Protein AF-A0AAW5TI25-F1 (afdb_monomer)

InterPro domains:
  IPR024516 Mammalian cell entry, C-terminal [PF11887] (1-134)
  IPR052336 MlaD Inter-membrane Phospholipid Transporter [PTHR33371] (3-142)

Secondary structure (DSSP, 8-state):
-HHHHHHHHHHHHHHHHHHHHHHHHHHHHHHHHHHHHHHHHHHHHHHHHHHHHHHHHHHHHHHHHHHHHHHHHHHHHHHHHHHHHHHHHHHHHHHHHHHHSSSS--------PPP-PPP-TTTT--------SGGGS--PPPP--GGGPSPPP---SSSS----TTS----SS-HHHHHH---SS-S----

Mean predicted aligned error: 13.01 Å

Radius of gyration: 41.95 Å; Cα contacts (8 Å, |Δi|>4): 89; chains: 1; bounding box: 70×50×135 Å

Sequence (191 aa):
LADLGEVYANAGPDLFDGLTNAVTTARTLNEQRGNLDQALVAAVGFGNTGGDIFERGGPYLVRGAQDLLPVSEMLDRNSPALACSVRNYAEAAPKFAAQTRNGYSLELHDFLIGVGNPYVYPDNLPRVNAKGGPEGRPGCWQPVTKDLWPAPYLVMDTGASIAPYNHLEPGQPLVSEYVWGRQIGENTINP

Foldseek 3Di:
DVVVVVVCVVCVVVVVVVVVVVVVVVVVCVVCVVVVVVVVVVVVVCCVVVVVCCVVCVVVVVVVVVVCVVVVVLCVLAVQQVVQVVVVCVVVVVVVCCQVVVPDDHDDDDDDQDDAQDDDPPQQPFDDQFFDDPPSGRHHDDPQDPVCPVPDDDAGRTSDGDDDPPDDDDGPDDPVCVVPNDDDDDSDPRD

Nearest PDB structures (foldseek):
  8fee-assembly1_A  TM=5.958E-01  e=2.357E-20  Mycolicibacterium smegmatis MC2 155

Structure (mmCIF, N/CA/C/O backbone):
data_AF-A0AAW5TI25-F1
#
_entry.id   AF-A0AAW5TI25-F1
#
loop_
_atom_site.group_PDB
_atom_site.id
_atom_site.type_symbol
_atom_site.label_atom_id
_atom_site.label_alt_id
_atom_site.label_comp_id
_atom_site.label_asym_id
_atom_site.label_entity_id
_atom_site.label_seq_id
_atom_site.pdbx_PDB_ins_code
_atom_site.Cartn_x
_atom_site.Cartn_y
_atom_site.Cartn_z
_atom_site.occupancy
_atom_site.B_iso_or_equiv
_atom_site.auth_seq_id
_atom_site.auth_comp_id
_atom_site.auth_asym_id
_atom_site.auth_atom_id
_atom_site.pdbx_PDB_model_num
ATOM 1 N N . LEU A 1 1 ? -24.731 -7.735 90.651 1.00 57.28 1 LEU A N 1
ATOM 2 C CA . LEU A 1 1 ? -25.984 -7.248 90.021 1.00 57.28 1 LEU A CA 1
ATOM 3 C C . LEU A 1 1 ? -25.798 -5.873 89.373 1.00 57.28 1 LEU A C 1
ATOM 5 O O . LEU A 1 1 ? -26.289 -5.706 88.267 1.00 57.28 1 LEU A O 1
ATOM 9 N N . ALA A 1 2 ? -25.078 -4.937 90.012 1.00 66.56 2 ALA A N 1
ATOM 10 C CA . ALA A 1 2 ? -24.770 -3.613 89.452 1.00 66.56 2 ALA A CA 1
ATOM 11 C C . ALA A 1 2 ? -24.027 -3.675 88.098 1.00 66.56 2 ALA A C 1
ATOM 13 O O . ALA A 1 2 ? -24.505 -3.083 87.140 1.00 66.56 2 ALA A O 1
ATOM 14 N N . ASP A 1 3 ? -22.982 -4.505 87.979 1.00 69.81 3 ASP A N 1
ATOM 15 C CA . ASP A 1 3 ? -22.194 -4.624 86.734 1.00 69.81 3 ASP A CA 1
ATOM 16 C C . ASP A 1 3 ? -23.008 -5.088 85.512 1.00 69.81 3 ASP A C 1
ATOM 18 O O . ASP A 1 3 ? -22.793 -4.620 84.399 1.00 69.81 3 ASP A O 1
ATOM 22 N N . LEU A 1 4 ? -23.979 -5.993 85.697 1.00 70.06 4 LEU A N 1
ATOM 23 C CA . LEU A 1 4 ? -24.830 -6.463 84.595 1.00 70.06 4 LEU A CA 1
ATOM 24 C C . LEU A 1 4 ? -25.819 -5.369 84.157 1.00 70.06 4 LEU A C 1
ATOM 26 O O . LEU A 1 4 ? -26.068 -5.199 82.967 1.00 70.06 4 LEU A O 1
ATOM 30 N N . GLY A 1 5 ? -26.362 -4.614 85.118 1.00 72.00 5 GLY A N 1
ATOM 31 C CA . GLY A 1 5 ? -27.248 -3.483 84.843 1.00 72.00 5 GLY A CA 1
ATOM 32 C C . GLY A 1 5 ? -26.537 -2.355 84.096 1.00 72.00 5 GLY A C 1
ATOM 33 O O . GLY A 1 5 ? -27.126 -1.765 83.197 1.00 72.00 5 GLY A O 1
ATOM 34 N N . GLU A 1 6 ? -25.266 -2.108 84.407 1.00 77.06 6 GLU A N 1
ATOM 35 C CA . GLU A 1 6 ? -24.444 -1.084 83.755 1.00 77.06 6 GLU A CA 1
ATOM 36 C C . GLU A 1 6 ? -24.045 -1.478 82.325 1.00 77.06 6 GLU A C 1
ATOM 38 O O . GLU A 1 6 ? -24.127 -0.659 81.414 1.00 77.06 6 GLU A O 1
ATOM 43 N N . VAL A 1 7 ? -23.731 -2.755 82.079 1.00 77.81 7 VAL A N 1
ATOM 44 C CA . VAL A 1 7 ? -23.491 -3.269 80.717 1.00 77.81 7 VAL A CA 1
ATOM 45 C C . VAL A 1 7 ? -24.747 -3.166 79.844 1.00 77.81 7 VAL A C 1
ATOM 47 O O . VAL A 1 7 ? -24.659 -2.700 78.710 1.00 77.81 7 VAL A O 1
ATOM 50 N N . TYR A 1 8 ? -25.925 -3.541 80.357 1.00 72.06 8 TYR A N 1
ATOM 51 C CA . TYR A 1 8 ? -27.183 -3.382 79.613 1.00 72.06 8 TYR A CA 1
ATOM 52 C C . TYR A 1 8 ? -27.586 -1.912 79.431 1.00 72.06 8 TYR A C 1
ATOM 54 O O . TYR A 1 8 ? -28.126 -1.563 78.383 1.00 72.06 8 TYR A O 1
ATOM 62 N N . ALA A 1 9 ? -27.312 -1.045 80.410 1.00 79.00 9 ALA A N 1
ATOM 63 C CA . ALA A 1 9 ? -27.565 0.390 80.293 1.00 79.00 9 ALA A CA 1
ATOM 64 C C . ALA A 1 9 ? -26.647 1.054 79.253 1.00 79.00 9 ALA A C 1
ATOM 66 O O . ALA A 1 9 ? -27.109 1.913 78.507 1.00 79.00 9 ALA A O 1
ATOM 67 N N . ASN A 1 10 ? -25.387 0.617 79.157 1.00 81.81 10 ASN A N 1
ATOM 68 C CA . ASN A 1 10 ? -24.422 1.133 78.186 1.00 81.81 10 ASN A CA 1
ATOM 69 C C . ASN A 1 10 ? -24.644 0.580 76.768 1.00 81.81 10 ASN A C 1
ATOM 71 O O . ASN A 1 10 ? -24.467 1.316 75.806 1.00 81.81 10 ASN A O 1
ATOM 75 N N . ALA A 1 11 ? -25.052 -0.687 76.622 1.00 81.44 11 ALA A N 1
ATOM 76 C CA . ALA A 1 11 ? -25.283 -1.325 75.317 1.00 81.44 11 ALA A CA 1
ATOM 77 C C . ALA A 1 11 ? -26.715 -1.148 74.771 1.00 81.44 11 ALA A C 1
ATOM 79 O O . ALA A 1 11 ? -26.973 -1.394 73.593 1.00 81.44 11 ALA A O 1
ATOM 80 N N . GLY A 1 12 ? -27.666 -0.748 75.620 1.00 85.62 12 GLY A N 1
ATOM 81 C CA . GLY A 1 12 ? -29.056 -0.503 75.237 1.00 85.62 12 GLY A CA 1
ATOM 82 C C . GLY A 1 12 ? -29.212 0.512 74.095 1.00 85.62 12 GLY A C 1
ATOM 83 O O . GLY A 1 12 ? -29.901 0.186 73.128 1.00 85.62 12 GLY A O 1
ATOM 84 N N . PRO A 1 13 ? -28.575 1.700 74.158 1.00 89.94 13 PRO A N 1
ATOM 85 C CA . PRO A 1 13 ? -28.641 2.701 73.093 1.00 89.94 13 PRO A CA 1
ATOM 86 C C . PRO A 1 13 ? -28.198 2.153 71.734 1.00 89.94 13 PRO A C 1
ATOM 88 O O . PRO A 1 13 ? -28.976 2.210 70.788 1.00 89.94 13 PRO A O 1
ATOM 91 N N . ASP A 1 14 ? -27.032 1.504 71.662 1.00 88.31 14 ASP A N 1
ATOM 92 C CA . ASP A 1 14 ? -26.503 0.933 70.415 1.00 88.31 14 ASP A CA 1
ATOM 93 C C . ASP A 1 14 ? -27.430 -0.137 69.817 1.00 88.31 14 ASP A C 1
ATOM 95 O O . ASP A 1 14 ? -27.596 -0.224 68.597 1.00 88.31 14 ASP A O 1
ATOM 99 N N . LEU A 1 15 ? -28.071 -0.954 70.661 1.00 87.44 15 LEU A N 1
ATOM 100 C CA . LEU A 1 15 ? -29.046 -1.949 70.212 1.00 87.44 15 LEU A CA 1
ATOM 101 C C . LEU A 1 15 ? -30.290 -1.285 69.605 1.00 87.44 15 LEU A C 1
ATOM 103 O O . LEU A 1 15 ? -30.752 -1.699 68.539 1.00 87.44 15 LEU A O 1
ATOM 107 N N . PHE A 1 16 ? -30.846 -0.271 70.271 1.00 91.25 16 PHE A N 1
ATOM 108 C CA . PHE A 1 16 ? -32.028 0.440 69.777 1.00 91.25 16 PHE A CA 1
ATOM 109 C C . PHE A 1 16 ? -31.715 1.302 68.549 1.00 91.25 16 PHE A C 1
ATOM 111 O O . PHE A 1 16 ? -32.537 1.363 67.630 1.00 91.25 16 PHE A O 1
ATOM 118 N N . ASP A 1 17 ? -30.520 1.878 68.469 1.00 93.75 17 ASP A N 1
ATOM 119 C CA . ASP A 1 17 ? -30.028 2.588 67.290 1.00 93.75 17 ASP A CA 1
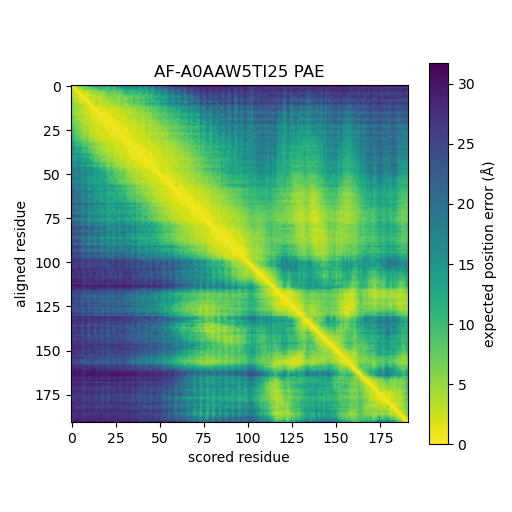ATOM 120 C C . ASP A 1 17 ? -29.823 1.619 66.120 1.00 93.75 17 ASP A C 1
ATOM 122 O O . ASP A 1 17 ? -30.272 1.881 65.002 1.00 93.75 17 ASP A O 1
ATOM 126 N N . GLY A 1 18 ? -29.242 0.443 66.372 1.00 92.31 18 GLY A N 1
ATOM 127 C CA . GLY A 1 18 ? -29.106 -0.629 65.387 1.00 92.31 18 GLY A CA 1
ATOM 128 C C . GLY A 1 18 ? -30.456 -1.108 64.847 1.00 92.31 18 GLY A C 1
ATOM 129 O O . GLY A 1 18 ? -30.631 -1.230 63.632 1.00 92.31 18 GLY A O 1
ATOM 130 N N . LEU A 1 19 ? -31.442 -1.316 65.724 1.00 93.88 19 LEU A N 1
ATOM 131 C CA . LEU A 1 19 ? -32.808 -1.675 65.330 1.00 93.88 19 LEU A CA 1
ATOM 132 C C . LEU A 1 19 ? -33.485 -0.556 64.529 1.00 93.88 19 LEU A C 1
ATOM 134 O O . LEU A 1 19 ? -34.149 -0.832 63.530 1.00 93.88 19 LEU A O 1
ATOM 138 N N . THR A 1 20 ? -33.288 0.702 64.919 1.00 94.69 20 THR A N 1
ATOM 139 C CA . THR A 1 20 ? -33.846 1.864 64.212 1.00 94.69 20 THR A CA 1
ATOM 140 C C . THR A 1 20 ? -33.244 2.004 62.815 1.00 94.69 20 THR A C 1
ATOM 142 O O . THR A 1 20 ? -33.975 2.206 61.841 1.00 94.69 20 THR A O 1
ATOM 145 N N . ASN A 1 21 ? -31.931 1.814 62.686 1.00 94.31 21 ASN A N 1
ATOM 146 C CA . ASN A 1 21 ? -31.237 1.794 61.402 1.00 94.31 21 ASN A CA 1
ATOM 147 C C . ASN A 1 21 ? -31.723 0.634 60.527 1.00 94.31 21 ASN A C 1
ATOM 149 O O . ASN A 1 21 ? -32.057 0.853 59.366 1.00 94.31 21 ASN A O 1
ATOM 153 N N . ALA A 1 22 ? -31.867 -0.570 61.087 1.00 93.38 22 ALA A N 1
ATOM 154 C CA . ALA A 1 22 ? -32.379 -1.731 60.361 1.00 93.38 22 ALA A CA 1
ATOM 155 C C . ALA A 1 22 ? -33.813 -1.512 59.848 1.00 93.38 22 ALA A C 1
ATOM 157 O O . ALA A 1 22 ? -34.106 -1.807 58.689 1.00 93.38 22 ALA A O 1
ATOM 158 N N . VAL A 1 23 ? -34.702 -0.945 60.673 1.00 95.75 23 VAL A N 1
ATOM 159 C CA . VAL A 1 23 ? -36.074 -0.595 60.267 1.00 95.75 23 VAL A CA 1
ATOM 160 C C . VAL A 1 23 ? -36.072 0.490 59.191 1.00 95.75 23 VAL A C 1
ATOM 162 O O . VAL A 1 23 ? -36.841 0.398 58.234 1.00 95.75 23 VAL A O 1
ATOM 165 N N . THR A 1 24 ? -35.199 1.491 59.311 1.00 96.12 24 THR A N 1
ATOM 166 C CA . THR A 1 24 ? -35.046 2.551 58.306 1.00 96.12 24 THR A CA 1
ATOM 167 C C . THR A 1 24 ? -34.580 1.968 56.973 1.00 96.12 24 THR A C 1
ATOM 169 O O . THR A 1 24 ? -35.214 2.211 55.953 1.00 96.12 24 THR A O 1
ATOM 172 N N . THR A 1 25 ? -33.554 1.112 56.966 1.00 93.31 25 THR A N 1
ATOM 173 C CA . THR A 1 25 ? -33.079 0.421 55.759 1.00 93.31 25 THR A CA 1
ATOM 174 C C . THR A 1 25 ? -34.146 -0.489 55.155 1.00 93.31 25 THR A C 1
ATOM 176 O O . THR A 1 25 ? -34.327 -0.482 53.940 1.00 93.31 25 THR A O 1
ATOM 179 N N . ALA A 1 26 ? -34.884 -1.245 55.974 1.00 93.19 26 ALA A N 1
ATOM 180 C CA . ALA A 1 26 ? -35.963 -2.109 55.501 1.00 93.19 26 ALA A CA 1
ATOM 181 C C . ALA A 1 26 ? -37.106 -1.304 54.862 1.00 93.19 26 ALA A C 1
ATOM 183 O O . ALA A 1 26 ? -37.625 -1.700 53.817 1.00 93.19 26 ALA A O 1
ATOM 184 N N . ARG A 1 27 ? -37.469 -0.150 55.446 1.00 95.62 27 ARG A N 1
ATOM 185 C CA . ARG A 1 27 ? -38.431 0.781 54.841 1.00 95.62 27 ARG A CA 1
ATOM 186 C C . ARG A 1 27 ? -37.910 1.336 53.528 1.00 95.62 27 ARG A C 1
ATOM 188 O O . ARG A 1 27 ? -38.623 1.219 52.541 1.00 95.62 27 ARG A O 1
ATOM 195 N N . THR A 1 28 ? -36.667 1.814 53.476 1.00 95.19 28 THR A N 1
ATOM 196 C CA . THR A 1 28 ? -36.055 2.305 52.235 1.00 95.19 28 THR A CA 1
ATOM 197 C C . THR A 1 28 ? -36.031 1.226 51.152 1.00 95.19 28 THR A C 1
ATOM 199 O O . THR A 1 28 ? -36.419 1.495 50.024 1.00 95.19 28 THR A O 1
ATOM 202 N N . LEU A 1 29 ? -35.643 -0.013 51.468 1.00 93.94 29 LEU A N 1
ATOM 203 C CA . LEU A 1 29 ? -35.671 -1.134 50.518 1.00 93.94 29 LEU A CA 1
ATOM 204 C C . LEU A 1 29 ? -37.085 -1.418 50.008 1.00 93.94 29 LEU A C 1
ATOM 206 O O . LEU A 1 29 ? -37.281 -1.618 48.811 1.00 93.94 29 LEU A O 1
ATOM 210 N N . ASN A 1 30 ? -38.077 -1.413 50.897 1.00 95.75 30 ASN A N 1
ATOM 211 C CA . ASN A 1 30 ? -39.467 -1.635 50.518 1.00 95.75 30 ASN A CA 1
ATOM 212 C C . ASN A 1 30 ? -40.046 -0.467 49.699 1.00 95.75 30 ASN A C 1
ATOM 214 O O . ASN A 1 30 ? -40.788 -0.694 48.748 1.00 95.75 30 ASN A O 1
ATOM 218 N N . GLU A 1 31 ? -39.687 0.773 50.026 1.00 97.06 31 GLU A N 1
ATOM 219 C CA . GLU A 1 31 ? -40.053 1.973 49.269 1.00 97.06 31 GLU A CA 1
ATOM 220 C C . GLU A 1 31 ? -39.395 1.977 47.880 1.00 97.06 31 GLU A C 1
ATOM 222 O O . GLU A 1 31 ? -40.044 2.302 46.889 1.00 97.06 31 GLU A O 1
ATOM 227 N N . GLN A 1 32 ? -38.135 1.538 47.784 1.00 97.00 32 GLN A N 1
ATOM 228 C CA . GLN A 1 32 ? -37.362 1.472 46.539 1.00 97.00 32 GLN A CA 1
ATOM 229 C C . GLN A 1 32 ? -37.569 0.176 45.744 1.00 97.00 32 GLN A C 1
ATOM 231 O O . GLN A 1 32 ? -37.005 0.038 44.659 1.00 97.00 32 GLN A O 1
ATOM 236 N N . ARG A 1 33 ? -38.384 -0.770 46.228 1.00 95.81 33 ARG A N 1
ATOM 237 C CA . ARG A 1 33 ? -38.575 -2.089 45.595 1.00 95.81 33 ARG A CA 1
ATOM 238 C C . ARG A 1 33 ? -38.918 -1.996 44.106 1.00 95.81 33 ARG A C 1
ATOM 240 O O . ARG A 1 33 ? -38.402 -2.772 43.313 1.00 95.81 33 ARG A O 1
ATOM 247 N N . GLY A 1 34 ? -39.753 -1.024 43.727 1.00 95.88 34 GLY A N 1
ATOM 248 C CA . GLY A 1 34 ? -40.152 -0.811 42.335 1.00 95.88 34 GLY A CA 1
ATOM 249 C C . GLY A 1 34 ? -39.007 -0.285 41.471 1.00 95.88 34 GLY A C 1
ATOM 250 O O . GLY A 1 34 ? -38.845 -0.729 40.340 1.00 95.88 34 GLY A O 1
ATOM 251 N N . ASN A 1 35 ? -38.173 0.602 42.018 1.00 95.81 35 ASN A N 1
ATOM 252 C CA . ASN A 1 35 ? -37.008 1.137 41.314 1.00 95.81 35 ASN A CA 1
ATOM 253 C C . ASN A 1 35 ? -35.927 0.064 41.127 1.00 95.81 35 ASN A C 1
ATOM 255 O O . ASN A 1 35 ? -35.314 -0.005 40.066 1.00 95.81 35 ASN A O 1
ATOM 259 N N . LEU A 1 36 ? -35.717 -0.799 42.128 1.00 95.12 36 LEU A N 1
ATOM 260 C CA . LEU A 1 36 ? -34.784 -1.926 42.031 1.00 95.12 36 LEU A CA 1
ATOM 261 C C . LEU A 1 36 ? -35.240 -2.962 40.997 1.00 95.12 36 LEU A C 1
ATOM 263 O O . LEU A 1 36 ? -34.423 -3.425 40.205 1.00 95.12 36 LEU A O 1
ATOM 267 N N . ASP A 1 37 ? -36.534 -3.284 40.969 1.00 96.56 37 ASP A N 1
ATOM 268 C CA . ASP A 1 37 ? -37.112 -4.196 39.978 1.00 96.56 37 ASP A CA 1
ATOM 269 C C . ASP A 1 37 ? -36.977 -3.636 38.552 1.00 96.56 37 ASP A C 1
ATOM 271 O O . ASP A 1 37 ? -36.462 -4.304 37.654 1.00 96.56 37 ASP A O 1
ATOM 275 N N . GLN A 1 38 ? -37.319 -2.358 38.358 1.00 96.19 38 GLN A N 1
ATOM 276 C CA . GLN A 1 38 ? -37.138 -1.677 37.074 1.00 96.19 38 GLN A CA 1
ATOM 277 C C . GLN A 1 38 ? -35.674 -1.637 36.635 1.00 96.19 38 GLN A C 1
ATOM 279 O O . GLN A 1 38 ? -35.382 -1.902 35.470 1.0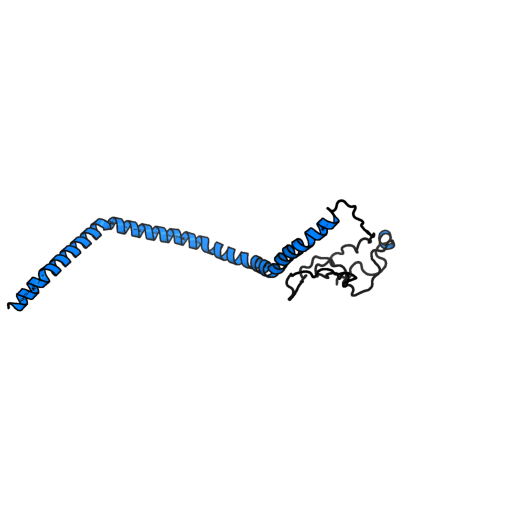0 96.19 38 GLN A O 1
ATOM 284 N N . ALA A 1 39 ? -34.750 -1.335 37.549 1.00 95.94 39 ALA A N 1
ATOM 285 C CA . ALA A 1 39 ? -33.325 -1.311 37.248 1.00 95.94 39 ALA A CA 1
ATOM 286 C C . ALA A 1 39 ? -32.810 -2.697 36.833 1.00 95.94 39 ALA A C 1
ATOM 288 O O . ALA A 1 39 ? -32.043 -2.799 35.876 1.00 95.94 39 ALA A O 1
ATOM 289 N N . LEU A 1 40 ? -33.256 -3.764 37.503 1.00 96.12 40 LEU A N 1
ATOM 290 C CA . LEU A 1 40 ? -32.855 -5.130 37.176 1.00 96.12 40 LEU A CA 1
ATOM 291 C C . LEU A 1 40 ? -33.397 -5.560 35.807 1.00 96.12 40 LEU A C 1
ATOM 293 O O . LEU A 1 40 ? -32.641 -6.069 34.980 1.00 96.12 40 LEU A O 1
ATOM 297 N N . VAL A 1 41 ? -34.677 -5.301 35.528 1.00 96.50 41 VAL A N 1
ATOM 298 C CA . VAL A 1 41 ? -35.291 -5.600 34.224 1.00 96.50 41 VAL A CA 1
ATOM 299 C C . VAL A 1 41 ? -34.632 -4.788 33.109 1.00 96.50 41 VAL A C 1
ATOM 301 O O . VAL A 1 41 ? -34.340 -5.335 32.046 1.00 96.50 41 VAL A O 1
ATOM 304 N N . ALA A 1 42 ? -34.335 -3.509 33.348 1.00 96.12 42 ALA A N 1
ATOM 305 C CA . ALA A 1 42 ? -33.621 -2.667 32.394 1.00 96.12 42 ALA A CA 1
ATOM 306 C C . ALA A 1 42 ? -32.193 -3.171 32.142 1.00 96.12 42 ALA A C 1
ATOM 308 O O . ALA A 1 42 ? -31.766 -3.223 30.991 1.00 96.12 42 ALA A O 1
ATOM 309 N N . ALA A 1 43 ? -31.471 -3.596 33.183 1.00 95.88 43 ALA A N 1
ATOM 310 C CA . ALA A 1 43 ? -30.131 -4.163 33.054 1.00 95.88 43 ALA A CA 1
ATOM 311 C C . ALA A 1 43 ? -30.137 -5.483 32.267 1.00 95.88 43 ALA A C 1
ATOM 313 O O . ALA A 1 43 ? -29.293 -5.676 31.394 1.00 95.88 43 ALA A O 1
ATOM 314 N N . VAL A 1 44 ? -31.111 -6.364 32.514 1.00 95.56 44 VAL A N 1
ATOM 315 C CA . VAL A 1 44 ? -31.296 -7.605 31.742 1.00 95.56 44 VAL A CA 1
ATOM 316 C C . VAL A 1 44 ? -31.671 -7.295 30.292 1.00 95.56 44 VAL A C 1
ATOM 318 O O . VAL A 1 44 ? -31.093 -7.871 29.375 1.00 95.56 44 VAL A O 1
ATOM 321 N N . GLY A 1 45 ? -32.595 -6.359 30.062 1.00 93.75 45 GLY A N 1
ATOM 322 C CA . GLY A 1 45 ? -32.989 -5.925 28.721 1.00 93.75 45 GLY A CA 1
ATOM 323 C C . GLY A 1 45 ? -31.823 -5.322 27.937 1.00 93.75 45 GLY A C 1
ATOM 324 O O . GLY A 1 45 ? -31.612 -5.675 26.776 1.00 93.75 45 GLY A O 1
ATOM 325 N N . PHE A 1 46 ? -31.021 -4.4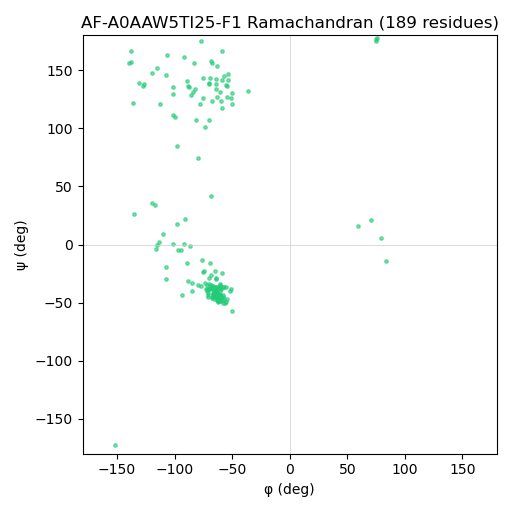74 28.584 1.00 95.00 46 PHE A N 1
ATOM 326 C CA . PHE A 1 46 ? -29.789 -3.928 28.022 1.00 95.00 46 PHE A CA 1
ATOM 327 C C . PHE A 1 46 ? -28.764 -5.027 27.733 1.00 95.00 46 PHE A C 1
ATOM 329 O O . PHE A 1 46 ? -28.203 -5.045 26.644 1.00 95.00 46 PHE A O 1
ATOM 336 N N . GLY A 1 47 ? -28.551 -5.964 28.661 1.00 93.81 47 GLY A N 1
ATOM 337 C CA . GLY A 1 47 ? -27.628 -7.086 28.487 1.00 93.81 47 GLY A CA 1
ATOM 338 C C . GLY A 1 47 ? -28.021 -8.000 27.327 1.00 93.81 47 GLY A C 1
ATOM 339 O O . GLY A 1 47 ? -27.185 -8.302 26.484 1.00 93.81 47 GLY A O 1
ATOM 340 N N . ASN A 1 48 ? -29.300 -8.366 27.227 1.00 93.94 48 ASN A N 1
ATOM 341 C CA . ASN A 1 48 ? -29.818 -9.184 26.130 1.00 93.94 48 ASN A CA 1
ATOM 342 C C . ASN A 1 48 ? -29.727 -8.452 24.785 1.00 93.94 48 ASN A C 1
ATOM 344 O O . ASN A 1 48 ? -29.300 -9.036 23.796 1.00 93.94 48 ASN A O 1
ATOM 348 N N . THR A 1 49 ? -30.086 -7.165 24.745 1.00 91.88 49 THR A N 1
ATOM 349 C CA . THR A 1 49 ? -30.050 -6.372 23.503 1.00 91.88 49 THR A CA 1
ATOM 350 C C . THR A 1 49 ? -28.614 -6.081 23.064 1.00 91.88 49 THR A C 1
ATOM 352 O O . THR A 1 49 ? -28.272 -6.239 21.897 1.00 91.88 49 THR A O 1
ATOM 355 N N . GLY A 1 50 ? -27.755 -5.669 23.997 1.00 90.31 50 GLY A N 1
ATOM 356 C CA . GLY A 1 50 ? -26.340 -5.420 23.741 1.00 90.31 50 GLY A CA 1
ATOM 357 C C . GLY A 1 50 ? -25.610 -6.699 23.340 1.00 90.31 50 GLY A C 1
ATOM 358 O O . GLY A 1 50 ? -24.867 -6.692 22.363 1.00 90.31 50 GLY A O 1
ATOM 359 N N . GLY A 1 51 ? -25.873 -7.804 24.043 1.00 93.44 51 GLY A N 1
ATOM 360 C CA . GLY A 1 51 ? -25.344 -9.128 23.726 1.00 93.44 51 GLY A CA 1
ATOM 361 C C . GLY A 1 51 ? -25.726 -9.581 22.320 1.00 93.44 51 GLY A C 1
ATOM 362 O O . GLY A 1 51 ? -24.839 -9.897 21.536 1.00 93.44 51 GLY A O 1
ATOM 363 N N . ASP A 1 52 ? -27.008 -9.502 21.957 1.00 93.31 52 ASP A N 1
ATOM 364 C CA . ASP A 1 52 ? -27.501 -9.866 20.622 1.00 93.31 52 ASP A CA 1
ATOM 365 C C . ASP A 1 52 ? -26.850 -9.029 19.503 1.00 93.31 52 ASP A C 1
ATOM 367 O O . ASP A 1 52 ? -26.477 -9.564 18.457 1.00 93.31 52 ASP A O 1
ATOM 371 N N . ILE A 1 53 ? -26.619 -7.728 19.727 1.00 92.94 53 ILE A N 1
ATOM 372 C CA . ILE A 1 53 ? -25.882 -6.878 18.777 1.00 92.94 53 ILE A CA 1
ATOM 373 C C . ILE A 1 53 ? -24.446 -7.382 18.587 1.00 92.94 53 ILE A C 1
ATOM 375 O O . ILE A 1 53 ? -23.980 -7.469 17.449 1.00 92.94 53 ILE A O 1
ATOM 379 N N . PHE A 1 54 ? -23.735 -7.718 19.665 1.00 92.19 54 PHE A N 1
ATOM 380 C CA . PHE A 1 54 ? -22.360 -8.216 19.572 1.00 92.19 54 PHE A CA 1
ATOM 381 C C . PHE A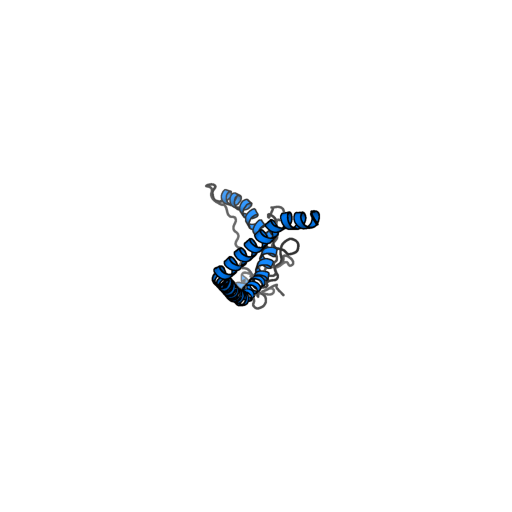 1 54 ? -22.274 -9.648 19.043 1.00 92.19 54 PHE A C 1
ATOM 383 O O . PHE A 1 54 ? -21.330 -9.956 18.323 1.00 92.19 54 PHE A O 1
ATOM 390 N N . GLU A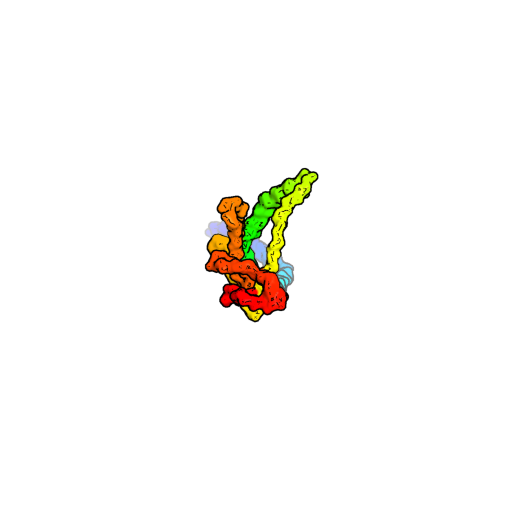 1 55 ? -23.244 -10.512 19.325 1.00 93.69 55 GLU A N 1
ATOM 391 C CA . GLU A 1 55 ? -23.308 -11.860 18.753 1.00 93.69 55 GLU A CA 1
ATOM 392 C C . GLU A 1 55 ? -23.548 -11.808 17.244 1.00 93.69 55 GLU A C 1
ATOM 394 O O . GLU A 1 55 ? -22.880 -12.510 16.483 1.00 93.69 55 GLU A O 1
ATOM 399 N N . ARG A 1 56 ? -24.440 -10.921 16.787 1.00 93.62 56 ARG A N 1
ATOM 400 C CA . ARG A 1 56 ? -24.683 -10.706 15.354 1.00 93.62 56 ARG A CA 1
ATOM 401 C C . ARG A 1 56 ? -23.530 -9.969 14.673 1.00 93.62 56 ARG A C 1
ATOM 403 O O . ARG A 1 56 ? -23.197 -10.290 13.538 1.00 93.62 56 ARG A O 1
ATOM 410 N N . GLY A 1 57 ? -22.940 -8.972 15.333 1.00 93.56 57 GLY A N 1
ATOM 411 C CA . GLY A 1 57 ? -21.908 -8.090 14.773 1.00 93.56 57 GLY A CA 1
ATOM 412 C C . GLY A 1 57 ? -20.482 -8.642 14.858 1.00 93.56 57 GLY A C 1
ATOM 413 O O . GLY A 1 57 ? -19.667 -8.412 13.963 1.00 93.56 57 GLY A O 1
ATOM 414 N N . GLY A 1 58 ? -20.176 -9.394 15.912 1.00 95.12 58 GLY A N 1
ATOM 415 C CA . GLY A 1 58 ? -18.852 -9.930 16.227 1.00 95.12 58 GLY A CA 1
ATOM 416 C C . GLY A 1 58 ? -18.222 -10.736 15.090 1.00 95.12 58 GLY A C 1
ATOM 417 O O . GLY A 1 58 ? -17.075 -10.452 14.736 1.00 95.12 58 GLY A O 1
ATOM 418 N N . PRO A 1 59 ? -18.947 -11.669 14.443 1.00 96.19 59 PRO A N 1
ATOM 419 C CA . PRO A 1 59 ? -18.424 -12.412 13.301 1.00 96.19 59 PRO A CA 1
ATOM 420 C C . PRO A 1 59 ? -17.950 -11.516 12.149 1.00 96.19 59 PRO A C 1
ATOM 422 O O . PRO A 1 59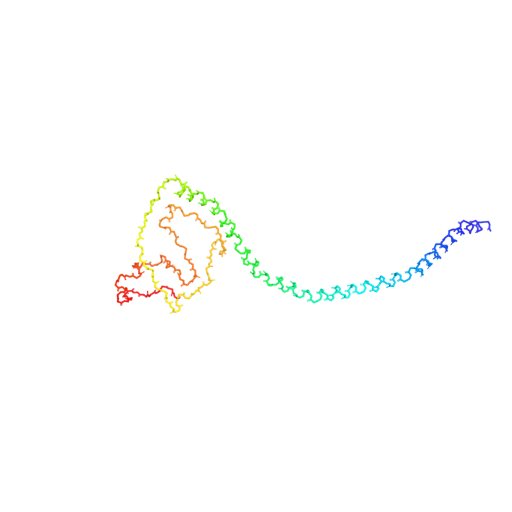 ? -16.929 -11.814 11.534 1.00 96.19 59 PRO A O 1
ATOM 425 N N . TYR A 1 60 ? -18.627 -10.392 11.884 1.00 95.44 60 TYR A N 1
ATOM 426 C CA . TYR A 1 60 ? -18.223 -9.453 10.832 1.00 95.44 60 TYR A CA 1
ATOM 427 C C . TYR A 1 60 ? -16.966 -8.664 11.200 1.00 95.44 60 TYR A C 1
ATOM 429 O O . TYR A 1 60 ? -16.141 -8.403 10.330 1.00 95.44 60 TYR A O 1
ATOM 437 N N . LEU A 1 61 ? -16.784 -8.318 12.477 1.00 94.31 61 LEU A N 1
ATOM 438 C CA . LEU A 1 61 ? -15.557 -7.671 12.953 1.00 94.31 61 LEU A CA 1
ATOM 439 C C . LEU A 1 61 ? -14.360 -8.619 12.863 1.00 94.31 61 LEU A C 1
ATOM 441 O O . LEU A 1 61 ? -13.303 -8.234 12.366 1.00 94.31 61 LEU A O 1
ATOM 445 N N . VAL A 1 62 ? -14.540 -9.873 13.289 1.00 96.12 62 VAL A N 1
ATOM 446 C CA . VAL A 1 62 ? -13.511 -10.915 13.165 1.00 96.12 62 VAL A CA 1
ATOM 447 C C . VAL A 1 62 ? -13.179 -11.154 11.697 1.00 96.12 62 VAL A C 1
ATOM 449 O O . VAL A 1 62 ? -12.004 -11.195 11.333 1.00 96.12 62 VAL A O 1
ATOM 452 N N . ARG A 1 63 ? -14.199 -11.256 10.839 1.00 96.56 63 ARG A N 1
ATOM 453 C CA . ARG A 1 63 ? -13.998 -11.435 9.404 1.00 96.56 63 ARG A CA 1
ATOM 454 C C . ARG A 1 63 ? -13.281 -10.244 8.776 1.00 96.56 63 ARG A C 1
ATOM 456 O O . ARG A 1 63 ? -12.327 -10.453 8.043 1.00 96.56 63 ARG A O 1
ATOM 463 N N . GLY A 1 64 ? -13.674 -9.017 9.108 1.00 95.81 64 GLY A N 1
ATOM 464 C CA . GLY A 1 64 ? -13.010 -7.806 8.627 1.00 95.81 64 GLY A CA 1
ATOM 465 C C . GLY A 1 64 ? -11.543 -7.736 9.053 1.00 95.81 64 GLY A C 1
ATOM 466 O O . GLY A 1 64 ? -10.686 -7.389 8.245 1.00 95.81 64 GLY A O 1
ATOM 467 N N . ALA A 1 65 ? -11.229 -8.138 10.288 1.00 95.88 65 ALA A N 1
ATOM 468 C CA . ALA A 1 65 ? -9.847 -8.245 10.746 1.00 95.88 65 ALA A CA 1
ATOM 469 C C . ALA A 1 65 ? -9.060 -9.308 9.958 1.00 95.88 65 ALA A C 1
ATOM 471 O O . ALA A 1 65 ? -7.919 -9.058 9.581 1.00 95.88 65 ALA A O 1
ATOM 472 N N . GLN A 1 66 ? -9.669 -10.462 9.663 1.00 97.12 66 GLN A N 1
ATOM 473 C CA . GLN A 1 66 ? -9.065 -11.510 8.829 1.00 97.12 66 GLN A CA 1
ATOM 474 C C . GLN A 1 66 ? -8.861 -11.060 7.376 1.00 97.12 66 GLN A C 1
ATOM 476 O O . GLN A 1 66 ? -7.811 -11.329 6.799 1.00 97.12 66 GLN A O 1
ATOM 481 N N . ASP A 1 67 ? -9.827 -10.347 6.797 1.00 97.06 67 ASP A N 1
ATOM 482 C CA . ASP A 1 67 ? -9.751 -9.815 5.432 1.00 97.06 67 ASP A CA 1
ATOM 483 C C . ASP A 1 67 ? -8.696 -8.704 5.303 1.00 97.06 67 ASP A C 1
ATOM 485 O O . ASP A 1 67 ? -8.118 -8.515 4.232 1.00 97.06 67 ASP A O 1
ATOM 489 N N . LEU A 1 68 ? -8.389 -7.998 6.397 1.00 97.50 68 LEU A N 1
ATOM 490 C CA . LEU A 1 68 ? -7.342 -6.978 6.430 1.00 97.50 68 LEU A CA 1
ATOM 491 C C . LEU A 1 68 ? -5.924 -7.571 6.460 1.00 97.50 68 LEU A C 1
ATOM 493 O O . LEU A 1 68 ? -4.988 -6.903 6.018 1.00 97.50 68 LEU A O 1
ATOM 497 N N . LEU A 1 69 ? -5.753 -8.815 6.928 1.00 96.94 69 LEU A N 1
ATOM 498 C CA . LEU A 1 69 ? -4.445 -9.474 7.029 1.00 96.94 69 LEU A CA 1
ATOM 499 C C . LEU A 1 69 ? -3.627 -9.405 5.725 1.00 96.94 69 LEU A C 1
ATOM 501 O O . LEU A 1 69 ? -2.545 -8.818 5.772 1.00 96.94 69 LEU A O 1
ATOM 505 N N . PRO A 1 70 ? -4.107 -9.885 4.558 1.00 96.25 70 PRO A N 1
ATOM 506 C CA . PRO A 1 70 ? -3.304 -9.882 3.332 1.00 96.25 70 PRO A CA 1
ATOM 507 C C . PRO A 1 70 ? -2.912 -8.473 2.869 1.00 96.25 70 PRO A C 1
ATOM 509 O O . PRO A 1 70 ? -1.802 -8.265 2.379 1.00 96.25 70 PRO A O 1
ATOM 512 N N . VAL A 1 71 ? -3.797 -7.485 3.041 1.00 95.12 71 VAL A N 1
ATOM 513 C CA . VAL A 1 71 ? -3.512 -6.093 2.660 1.00 95.12 71 VAL A CA 1
ATOM 514 C C . VAL A 1 71 ? -2.482 -5.479 3.605 1.00 95.12 71 VAL A C 1
ATOM 516 O O . VAL A 1 71 ? -1.560 -4.807 3.149 1.00 95.12 71 VAL A O 1
ATOM 519 N N . SER A 1 72 ? -2.604 -5.732 4.909 1.00 95.69 72 SER A N 1
ATOM 520 C CA . SER A 1 72 ? -1.649 -5.244 5.907 1.00 95.69 72 SER A CA 1
ATOM 521 C C . SER A 1 72 ? -0.268 -5.887 5.764 1.00 95.69 72 SER A C 1
ATOM 523 O O . SER A 1 72 ? 0.732 -5.185 5.858 1.00 95.69 72 SER A O 1
ATOM 525 N N . GLU A 1 73 ? -0.200 -7.179 5.441 1.00 93.44 73 GLU A N 1
ATOM 526 C CA . GLU A 1 73 ? 1.054 -7.887 5.171 1.00 93.44 73 GLU A CA 1
ATOM 527 C C . GLU A 1 73 ? 1.724 -7.364 3.894 1.00 93.44 73 GLU A C 1
ATOM 529 O O . GLU A 1 73 ? 2.933 -7.122 3.866 1.00 93.44 73 GLU A O 1
ATOM 534 N N . MET A 1 74 ? 0.941 -7.120 2.837 1.00 89.19 74 MET A N 1
ATOM 535 C CA . MET A 1 74 ? 1.451 -6.498 1.617 1.00 89.19 74 MET A CA 1
ATOM 536 C C . MET A 1 74 ? 1.975 -5.087 1.905 1.00 89.19 74 MET A C 1
ATOM 538 O O . MET A 1 74 ? 3.081 -4.751 1.475 1.00 89.19 74 MET A O 1
ATOM 542 N N . LEU A 1 75 ? 1.227 -4.279 2.659 1.00 90.94 75 LEU A N 1
ATOM 543 C CA . LEU A 1 75 ? 1.639 -2.931 3.036 1.00 90.94 75 LEU A CA 1
ATOM 544 C C . LEU A 1 75 ? 2.918 -2.946 3.878 1.00 90.94 75 LEU A C 1
ATOM 546 O O . LEU A 1 75 ? 3.823 -2.171 3.587 1.00 90.94 75 LEU A O 1
ATOM 550 N N . ASP A 1 76 ? 3.030 -3.839 4.861 1.00 90.56 76 ASP A N 1
ATOM 551 C CA . ASP A 1 76 ? 4.235 -3.999 5.682 1.00 90.56 76 ASP A CA 1
ATOM 552 C C . ASP A 1 76 ? 5.447 -4.368 4.816 1.00 90.56 76 ASP A C 1
ATOM 554 O O . ASP A 1 76 ? 6.477 -3.685 4.847 1.00 90.56 76 ASP A O 1
ATOM 558 N N . ARG A 1 77 ? 5.283 -5.359 3.927 1.00 87.06 77 ARG A N 1
ATOM 559 C CA . ARG A 1 77 ? 6.314 -5.788 2.970 1.00 87.06 77 ARG A CA 1
ATOM 560 C C . ARG A 1 77 ? 6.783 -4.657 2.050 1.00 87.06 77 ARG A C 1
ATOM 562 O O . ARG A 1 77 ? 7.961 -4.619 1.697 1.00 87.06 77 ARG A O 1
ATOM 569 N N . ASN A 1 78 ? 5.876 -3.773 1.633 1.00 85.62 78 ASN A N 1
ATOM 570 C CA . ASN A 1 78 ? 6.145 -2.679 0.693 1.00 85.62 78 ASN A CA 1
ATOM 571 C C . ASN A 1 78 ? 6.419 -1.329 1.381 1.00 85.62 78 ASN A C 1
ATOM 573 O O . ASN A 1 78 ? 6.766 -0.360 0.703 1.00 85.62 78 ASN A O 1
ATOM 577 N N . SER A 1 79 ? 6.298 -1.248 2.708 1.00 88.38 79 SER A N 1
ATOM 578 C CA . SER A 1 79 ? 6.458 -0.007 3.473 1.00 88.38 79 SER A CA 1
ATOM 579 C C . SER A 1 79 ? 7.797 0.709 3.236 1.00 88.38 79 SER A C 1
ATOM 581 O O . SER A 1 79 ? 7.777 1.941 3.112 1.00 88.38 79 SER A O 1
ATOM 583 N N . PRO A 1 80 ? 8.948 0.016 3.050 1.00 87.06 80 PRO A N 1
ATOM 584 C CA . PRO A 1 80 ? 10.202 0.706 2.770 1.00 87.06 80 PRO A CA 1
ATOM 585 C C . PRO A 1 80 ? 10.182 1.394 1.402 1.00 87.06 80 PRO A C 1
ATOM 587 O O . PRO A 1 80 ? 10.716 2.494 1.266 1.00 87.06 80 PRO A O 1
ATOM 590 N N . ALA A 1 81 ? 9.529 0.802 0.396 1.00 85.06 81 ALA A N 1
ATOM 591 C CA . ALA A 1 81 ? 9.419 1.410 -0.926 1.00 85.06 81 ALA A CA 1
ATOM 592 C C . ALA A 1 81 ? 8.629 2.721 -0.894 1.00 85.06 81 ALA A C 1
ATOM 594 O O . ALA A 1 81 ? 9.051 3.674 -1.539 1.00 85.06 81 ALA A O 1
ATOM 595 N N . LEU A 1 82 ? 7.554 2.815 -0.102 1.00 86.12 82 LEU A N 1
ATOM 596 C CA . LEU A 1 82 ? 6.784 4.058 0.042 1.00 86.12 82 LEU A CA 1
ATOM 597 C C . LEU A 1 82 ? 7.643 5.193 0.612 1.00 86.12 82 LEU A C 1
ATOM 599 O O . LEU A 1 82 ? 7.687 6.289 0.049 1.00 86.12 82 LEU A O 1
ATOM 603 N N . ALA A 1 83 ? 8.373 4.918 1.696 1.00 87.31 83 ALA A N 1
ATOM 604 C CA . ALA A 1 83 ? 9.285 5.890 2.294 1.00 87.31 83 ALA A CA 1
ATOM 605 C C . ALA A 1 83 ? 10.391 6.311 1.307 1.00 87.31 83 ALA A C 1
ATOM 607 O O . ALA A 1 83 ? 10.684 7.500 1.158 1.00 87.31 83 ALA A O 1
ATOM 608 N N . CYS A 1 84 ? 10.962 5.347 0.582 1.00 87.50 84 CYS A N 1
ATOM 609 C CA . CYS A 1 84 ? 11.965 5.594 -0.449 1.00 87.50 84 CYS A CA 1
ATOM 610 C C . CYS A 1 84 ? 11.423 6.432 -1.613 1.00 87.50 84 CYS A C 1
ATOM 612 O O . CYS A 1 84 ? 12.105 7.351 -2.057 1.00 87.50 84 CYS A O 1
ATOM 614 N N . SER A 1 85 ? 10.204 6.167 -2.090 1.00 87.12 85 SER A N 1
ATOM 615 C CA . SER A 1 85 ? 9.562 6.943 -3.156 1.00 87.12 85 SER A CA 1
ATOM 616 C C . SER A 1 85 ? 9.423 8.410 -2.767 1.00 87.12 85 SER A C 1
ATOM 618 O O . SER A 1 85 ? 9.811 9.284 -3.541 1.00 87.12 85 SER A O 1
ATOM 620 N N . VAL A 1 86 ? 8.935 8.688 -1.554 1.00 90.88 86 VAL A N 1
ATOM 621 C CA . VAL A 1 86 ? 8.789 10.062 -1.051 1.00 90.88 86 VAL A CA 1
ATOM 622 C C . VAL A 1 86 ? 10.150 10.749 -0.945 1.00 90.88 86 VAL A C 1
ATOM 624 O O . VAL A 1 86 ? 10.322 11.860 -1.449 1.00 90.88 86 VAL A O 1
ATOM 627 N N . ARG A 1 87 ? 11.140 10.083 -0.338 1.00 89.19 87 ARG A N 1
ATOM 628 C CA . ARG A 1 87 ? 12.487 10.641 -0.167 1.00 89.19 87 ARG A CA 1
ATOM 629 C C . ARG A 1 87 ? 13.168 10.923 -1.508 1.00 89.19 87 ARG A C 1
ATOM 631 O O . ARG A 1 87 ? 13.659 12.028 -1.725 1.00 89.19 87 ARG A O 1
ATOM 638 N N . ASN A 1 88 ? 13.169 9.952 -2.416 1.00 87.31 88 ASN A N 1
ATOM 639 C CA . ASN A 1 88 ? 13.808 10.093 -3.722 1.00 87.31 88 ASN A CA 1
ATOM 640 C C . ASN A 1 88 ? 13.133 11.187 -4.554 1.00 87.31 88 ASN A C 1
ATOM 642 O O . ASN A 1 88 ? 13.820 11.940 -5.241 1.00 87.31 88 ASN A O 1
ATOM 646 N N . TYR A 1 89 ? 11.806 11.327 -4.462 1.00 88.50 89 TYR A N 1
ATOM 647 C CA . TYR A 1 89 ? 11.094 12.409 -5.136 1.00 88.50 89 TYR A CA 1
ATOM 648 C C . TYR A 1 89 ? 11.482 13.783 -4.580 1.00 88.50 89 TYR A C 1
ATOM 650 O O . TYR A 1 89 ? 11.742 14.704 -5.354 1.00 88.50 89 TYR A O 1
ATOM 658 N N . ALA A 1 90 ? 11.593 13.915 -3.255 1.00 91.31 90 ALA A N 1
ATOM 659 C CA . ALA A 1 90 ? 12.042 15.151 -2.617 1.00 91.31 90 ALA A CA 1
ATOM 660 C C . ALA A 1 90 ? 13.468 15.554 -3.047 1.00 91.31 90 ALA A C 1
ATOM 662 O O . ALA A 1 90 ? 13.753 16.740 -3.195 1.00 91.31 90 ALA A O 1
ATOM 663 N N . GLU A 1 91 ? 14.349 14.582 -3.301 1.00 88.06 91 GLU A N 1
ATOM 664 C CA . GLU A 1 91 ? 15.711 14.828 -3.792 1.00 88.06 91 GLU A CA 1
ATOM 665 C C . GLU A 1 91 ? 15.772 15.098 -5.314 1.00 88.06 91 GLU A C 1
ATOM 667 O O . GLU A 1 91 ? 16.607 15.885 -5.774 1.00 88.06 91 GLU A O 1
ATOM 672 N N . ALA A 1 92 ? 14.916 14.452 -6.112 1.00 86.69 92 ALA A N 1
ATOM 673 C CA . ALA A 1 92 ? 14.933 14.534 -7.575 1.00 86.69 92 ALA A CA 1
ATOM 674 C C . ALA A 1 92 ? 14.162 15.742 -8.132 1.00 86.69 92 ALA A C 1
ATOM 676 O O . ALA A 1 92 ? 14.630 16.387 -9.074 1.00 86.69 92 ALA A O 1
ATOM 677 N N . ALA A 1 93 ? 13.008 16.081 -7.550 1.00 89.19 93 ALA A N 1
ATOM 678 C CA . ALA A 1 93 ? 12.127 17.126 -8.070 1.00 89.19 93 ALA A CA 1
ATOM 679 C C . ALA A 1 93 ? 12.810 18.507 -8.193 1.00 89.19 93 ALA A C 1
ATOM 681 O O . ALA A 1 93 ? 12.672 19.133 -9.248 1.00 89.19 93 ALA A O 1
ATOM 682 N N . PRO A 1 94 ? 13.614 18.985 -7.216 1.00 89.75 94 PRO A N 1
ATOM 683 C CA . PRO A 1 94 ? 14.325 20.257 -7.355 1.00 89.75 94 PRO A CA 1
ATOM 684 C C . PRO A 1 94 ? 15.377 20.237 -8.473 1.00 89.75 94 PRO A C 1
ATOM 686 O O . PRO A 1 94 ? 15.512 21.212 -9.209 1.00 89.75 94 PRO A O 1
ATOM 689 N N . LYS A 1 95 ? 16.095 19.116 -8.643 1.00 85.69 95 LYS A N 1
ATOM 690 C CA . LYS A 1 95 ? 17.115 18.949 -9.696 1.00 85.69 95 LYS A CA 1
ATOM 691 C C . LYS A 1 95 ? 16.496 18.973 -11.090 1.00 85.69 95 LYS A C 1
ATOM 693 O O . LYS A 1 95 ? 17.089 19.517 -12.017 1.00 85.69 95 LYS A O 1
ATOM 698 N N . PHE A 1 96 ? 15.307 18.394 -11.237 1.00 83.94 96 PHE A N 1
ATOM 699 C CA . PHE A 1 96 ? 14.550 18.448 -12.483 1.00 83.94 96 PHE A CA 1
ATOM 700 C C . PHE A 1 96 ? 13.994 19.854 -12.749 1.00 83.94 96 PHE A C 1
ATOM 702 O O . PHE A 1 96 ? 14.109 20.374 -13.859 1.00 83.94 96 PHE A O 1
ATOM 709 N N . ALA A 1 97 ? 13.452 20.517 -11.723 1.00 85.44 97 ALA A N 1
ATOM 710 C CA . ALA A 1 97 ? 12.963 21.890 -11.838 1.00 85.44 97 ALA A CA 1
ATOM 711 C C . ALA A 1 97 ? 14.079 22.875 -12.233 1.00 85.44 97 ALA A C 1
ATOM 713 O O . ALA A 1 97 ? 13.832 23.787 -13.016 1.00 85.44 97 ALA A O 1
ATOM 714 N N . ALA A 1 98 ? 15.312 22.667 -11.762 1.00 84.06 98 ALA A N 1
ATOM 715 C CA . ALA A 1 98 ? 16.469 23.475 -12.150 1.00 84.06 98 ALA A CA 1
ATOM 716 C C . ALA A 1 98 ? 16.850 23.341 -13.638 1.00 84.06 98 ALA A C 1
ATOM 718 O O . ALA A 1 98 ? 17.485 24.239 -14.185 1.00 84.06 98 ALA A O 1
ATOM 719 N N . GLN A 1 99 ? 16.464 22.248 -14.302 1.00 81.31 99 GLN A N 1
ATOM 720 C CA . GLN A 1 99 ? 16.709 22.038 -15.734 1.00 81.31 99 GLN A CA 1
ATOM 721 C C . GLN A 1 99 ? 15.594 22.617 -16.607 1.00 81.31 99 GLN A C 1
ATOM 723 O O . GLN A 1 99 ? 15.856 23.045 -17.723 1.00 81.31 99 GLN A O 1
ATOM 728 N N . THR A 1 100 ? 14.355 22.634 -16.107 1.00 79.31 100 THR A N 1
ATOM 729 C CA . THR A 1 100 ? 13.164 22.985 -16.901 1.00 79.31 100 THR A CA 1
ATOM 730 C C . THR A 1 100 ? 12.570 24.358 -16.575 1.00 79.31 100 THR A C 1
ATOM 732 O O . THR A 1 100 ? 11.835 24.916 -17.384 1.00 79.31 100 THR A O 1
ATOM 735 N N . ARG A 1 101 ? 12.873 24.935 -15.404 1.00 75.44 101 ARG A N 1
ATOM 736 C CA . ARG A 1 101 ? 12.355 26.238 -14.937 1.00 75.44 101 ARG A CA 1
ATOM 737 C C . ARG A 1 101 ? 13.476 27.249 -14.680 1.00 75.44 101 ARG A C 1
ATOM 739 O O . ARG A 1 101 ? 13.394 28.044 -13.750 1.00 75.44 101 ARG A O 1
ATOM 746 N N . ASN A 1 102 ? 14.526 27.211 -15.495 1.00 79.69 102 ASN A N 1
ATOM 747 C CA . ASN A 1 102 ? 15.676 28.121 -15.420 1.00 79.69 102 ASN A CA 1
ATOM 748 C C . ASN A 1 102 ? 15.649 29.247 -16.473 1.00 79.69 102 ASN A C 1
ATOM 750 O O . ASN A 1 102 ? 16.559 30.068 -16.496 1.00 79.69 102 ASN A O 1
ATOM 754 N N . GLY A 1 103 ? 14.621 29.300 -17.330 1.00 82.56 103 GLY A N 1
ATOM 755 C CA . GLY A 1 103 ? 14.496 30.306 -18.392 1.00 82.56 103 GLY A CA 1
ATOM 756 C C . GLY A 1 103 ? 15.338 30.026 -19.645 1.00 82.56 103 GLY A C 1
ATOM 757 O O . GLY A 1 103 ? 15.350 30.860 -20.546 1.00 82.56 103 GLY A O 1
ATOM 758 N N . TYR A 1 104 ? 16.006 28.870 -19.720 1.00 82.19 104 TYR A N 1
ATOM 759 C CA . TYR A 1 104 ? 16.800 28.429 -20.869 1.00 82.19 104 TYR A CA 1
ATOM 760 C C . TYR A 1 104 ? 16.102 27.301 -21.647 1.00 82.19 104 TYR A C 1
ATOM 762 O O . TYR A 1 104 ? 15.180 26.655 -21.148 1.00 82.19 104 TYR A O 1
ATOM 770 N N . SER A 1 105 ? 16.544 27.065 -22.887 1.00 79.44 105 SER A N 1
ATOM 771 C CA . SER A 1 105 ? 16.104 25.937 -23.717 1.00 79.44 105 SER A CA 1
ATOM 772 C C . SER A 1 105 ? 16.746 24.624 -23.264 1.00 79.44 105 SER A C 1
ATOM 774 O O . SER A 1 105 ? 17.923 24.597 -22.908 1.00 79.44 105 SER A O 1
ATOM 776 N N . LEU A 1 106 ? 15.987 23.529 -23.332 1.00 80.38 106 LEU A N 1
ATOM 777 C CA . LEU A 1 106 ? 16.480 22.177 -23.073 1.00 80.38 106 LEU A CA 1
ATOM 778 C C . LEU A 1 106 ? 17.091 21.582 -24.351 1.00 80.38 106 LEU A C 1
ATOM 780 O O . LEU A 1 106 ? 16.437 21.573 -25.391 1.00 80.38 106 LEU A O 1
ATOM 784 N N . GLU A 1 107 ? 18.317 21.068 -24.263 1.00 78.94 107 GLU A N 1
ATOM 785 C CA . GLU A 1 107 ? 18.964 20.320 -25.345 1.00 78.94 107 GLU A CA 1
ATOM 786 C C . GLU A 1 107 ? 18.836 18.817 -25.070 1.00 78.94 107 GLU A C 1
ATOM 788 O O . GLU A 1 107 ? 19.437 18.288 -24.133 1.00 78.94 107 GLU A O 1
ATOM 793 N N . LEU A 1 108 ? 18.011 18.138 -25.868 1.00 80.81 108 LEU A N 1
ATOM 794 C CA . LEU A 1 108 ? 17.799 16.695 -25.797 1.00 80.81 108 LEU A CA 1
ATOM 795 C C . LEU 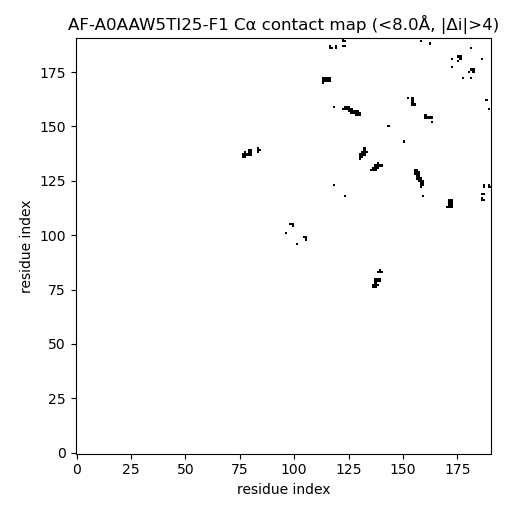A 1 108 ? 18.588 16.013 -26.914 1.00 80.81 108 LEU A C 1
ATOM 797 O O . LEU A 1 108 ? 18.499 16.399 -28.078 1.00 80.81 108 LEU A O 1
ATOM 801 N N . HIS A 1 109 ? 19.356 14.991 -26.545 1.00 81.31 109 HIS A N 1
ATOM 802 C CA . HIS A 1 109 ? 20.024 14.107 -27.493 1.00 81.31 109 HIS A CA 1
ATOM 803 C C . HIS A 1 109 ? 19.180 12.849 -27.652 1.00 81.31 109 HIS A C 1
ATOM 805 O O . HIS A 1 109 ? 19.401 11.846 -26.971 1.00 81.31 109 HIS A O 1
ATOM 811 N N . ASP A 1 110 ? 18.197 12.929 -28.540 1.00 83.38 110 ASP A N 1
ATOM 812 C CA . ASP A 1 110 ? 17.310 11.812 -28.826 1.00 83.38 110 ASP A CA 1
ATOM 813 C C . ASP A 1 110 ? 17.895 10.944 -29.941 1.00 83.38 110 ASP A C 1
ATOM 815 O O . ASP A 1 110 ? 18.453 11.429 -30.928 1.00 83.38 110 ASP A O 1
ATOM 819 N N . PHE A 1 111 ? 17.748 9.634 -29.793 1.00 78.00 111 PHE A N 1
ATOM 820 C CA . PHE A 1 111 ? 18.126 8.661 -30.805 1.00 78.00 111 PHE A CA 1
ATOM 821 C C . PHE A 1 111 ? 16.935 7.756 -31.102 1.00 78.00 111 PHE A C 1
ATOM 823 O O . PHE A 1 111 ? 16.213 7.320 -30.205 1.00 78.00 111 PHE A O 1
ATOM 830 N N . LEU A 1 112 ? 16.730 7.476 -32.388 1.00 73.38 112 LEU A N 1
ATOM 831 C CA . LEU A 1 112 ? 15.712 6.537 -32.841 1.00 73.38 112 LEU A CA 1
ATOM 832 C C . LEU A 1 112 ? 16.182 5.118 -32.525 1.00 73.38 112 LEU A C 1
ATOM 834 O O . LEU A 1 112 ? 17.012 4.542 -33.224 1.00 73.38 112 LEU A O 1
ATOM 838 N N . ILE A 1 113 ? 15.640 4.572 -31.445 1.00 69.31 113 ILE A N 1
ATOM 839 C CA . ILE A 1 113 ? 15.649 3.139 -31.172 1.00 69.31 113 ILE A CA 1
ATOM 840 C C . ILE A 1 113 ? 14.489 2.501 -31.941 1.00 69.31 113 ILE A C 1
ATOM 842 O O . ILE A 1 113 ? 13.380 3.036 -31.959 1.00 69.31 113 ILE A O 1
ATOM 846 N N . GLY A 1 114 ? 14.764 1.387 -32.628 1.00 66.81 114 GLY A N 1
ATOM 847 C CA . GLY A 1 114 ? 13.729 0.595 -33.297 1.00 66.81 114 GLY A CA 1
ATOM 848 C C . GLY A 1 114 ? 12.675 0.097 -32.304 1.00 66.81 114 GLY A C 1
ATOM 849 O O . GLY A 1 114 ? 12.879 0.157 -31.089 1.00 66.81 114 GLY A O 1
ATOM 850 N N . VAL A 1 115 ? 11.538 -0.396 -32.805 1.00 69.00 115 VAL A N 1
ATOM 851 C CA . VAL A 1 115 ? 10.584 -1.073 -31.912 1.00 69.00 115 VAL A CA 1
ATOM 852 C C . VAL A 1 115 ? 11.236 -2.329 -31.333 1.00 69.00 115 VAL A C 1
ATOM 854 O O . VAL A 1 115 ? 12.163 -2.862 -31.933 1.00 69.00 115 VAL A O 1
ATOM 857 N N . GLY A 1 116 ? 10.794 -2.773 -30.158 1.00 72.31 116 GLY A N 1
ATOM 858 C CA . GLY A 1 116 ? 11.226 -4.055 -29.601 1.00 72.31 116 GLY A CA 1
ATOM 859 C C . GLY A 1 116 ? 10.518 -5.236 -30.267 1.00 72.31 116 GLY A C 1
ATOM 860 O O . GLY A 1 116 ? 9.600 -5.053 -31.072 1.00 72.31 116 GLY A O 1
ATOM 861 N N . ASN A 1 117 ? 10.919 -6.455 -29.898 1.00 76.88 117 ASN A N 1
ATOM 862 C CA . ASN A 1 117 ? 10.229 -7.674 -30.323 1.00 76.88 117 ASN A CA 1
ATOM 863 C C . ASN A 1 117 ? 8.721 -7.612 -29.981 1.00 76.88 117 ASN A C 1
ATOM 865 O O . ASN A 1 117 ? 8.347 -7.092 -28.922 1.00 76.88 117 ASN A O 1
ATOM 869 N N . PRO A 1 118 ? 7.842 -8.122 -30.866 1.00 77.88 118 PRO A N 1
ATOM 870 C CA . PRO A 1 118 ? 6.406 -8.134 -30.625 1.00 77.88 118 PRO A CA 1
ATOM 871 C C . PRO A 1 118 ? 6.039 -9.088 -29.483 1.00 77.88 118 PRO A C 1
ATOM 873 O O . PRO A 1 118 ? 6.755 -10.041 -29.192 1.00 77.88 118 PRO A O 1
ATOM 876 N N . TYR A 1 119 ? 4.875 -8.860 -28.877 1.00 80.56 119 TYR A N 1
ATOM 877 C CA . TYR A 1 119 ? 4.301 -9.783 -27.901 1.00 80.56 119 TYR A CA 1
ATOM 878 C C . TYR A 1 119 ? 3.977 -11.135 -28.553 1.00 80.56 119 TYR A C 1
ATOM 880 O O . TYR A 1 119 ? 3.227 -11.190 -29.531 1.00 80.56 119 TYR A O 1
ATOM 888 N N . VAL A 1 120 ? 4.476 -12.221 -27.971 1.00 84.94 120 VAL A N 1
ATOM 889 C CA . VAL A 1 120 ? 4.214 -13.599 -28.390 1.00 84.94 120 VAL A CA 1
ATOM 890 C C . VAL A 1 120 ? 3.395 -14.302 -27.314 1.00 84.94 120 VAL A C 1
ATOM 892 O O . VAL A 1 120 ? 3.803 -14.405 -26.159 1.00 84.94 120 VAL A O 1
ATOM 895 N N . TYR A 1 121 ? 2.215 -14.793 -27.685 1.00 84.31 121 TYR A N 1
ATOM 896 C CA . TYR A 1 121 ? 1.417 -15.661 -26.822 1.00 84.31 121 TYR A CA 1
ATOM 897 C C . TYR A 1 121 ? 1.836 -17.127 -27.031 1.00 84.31 121 TYR A C 1
ATOM 899 O O . TYR A 1 121 ? 1.910 -17.541 -28.191 1.00 84.31 121 TYR A O 1
ATOM 907 N N . PRO A 1 122 ? 2.021 -17.937 -25.969 1.00 87.12 122 PRO A N 1
ATOM 908 C CA . PRO A 1 122 ? 1.833 -17.634 -24.541 1.00 87.12 122 PRO A CA 1
ATOM 909 C C . PRO A 1 122 ? 3.092 -17.122 -23.810 1.00 87.12 122 PRO A C 1
ATOM 911 O O . PRO A 1 122 ? 3.031 -16.840 -22.613 1.00 87.12 122 PRO A O 1
ATOM 914 N N . ASP A 1 123 ? 4.219 -16.986 -24.501 1.00 82.69 123 ASP A N 1
ATOM 915 C CA . ASP A 1 123 ? 5.541 -16.777 -23.891 1.00 82.69 123 ASP A CA 1
ATOM 916 C C . ASP A 1 123 ? 5.666 -15.458 -23.108 1.00 82.69 123 ASP A C 1
ATOM 918 O O . ASP A 1 123 ? 6.399 -15.372 -22.119 1.00 82.69 123 ASP A O 1
ATOM 922 N N . ASN A 1 124 ? 4.903 -14.432 -23.500 1.00 82.38 124 ASN A N 1
ATOM 923 C CA . ASN A 1 124 ? 4.868 -13.131 -22.835 1.00 82.38 124 ASN A CA 1
ATOM 924 C C . ASN A 1 124 ? 3.706 -12.944 -21.846 1.00 82.38 124 ASN A C 1
ATOM 926 O O . ASN A 1 124 ? 3.362 -11.812 -21.492 1.00 82.38 124 ASN A O 1
ATOM 930 N N . LEU A 1 125 ? 3.053 -14.016 -21.390 1.00 89.00 125 LEU A N 1
ATOM 931 C CA . LEU A 1 125 ? 2.006 -13.898 -20.371 1.00 89.00 125 LEU A CA 1
ATOM 932 C C . LEU A 1 125 ? 2.524 -13.174 -19.111 1.00 89.00 125 LEU A C 1
ATOM 934 O O . LEU A 1 125 ? 3.641 -13.462 -18.673 1.00 89.00 125 LEU A O 1
ATOM 938 N N . PRO A 1 126 ? 1.737 -12.253 -18.512 1.00 88.62 126 PRO A N 1
ATOM 939 C CA . PRO A 1 126 ? 2.156 -11.540 -17.311 1.00 88.62 126 PRO A CA 1
ATOM 940 C C . PRO A 1 126 ? 2.568 -12.498 -16.190 1.00 88.62 126 PRO A C 1
ATOM 942 O O . PRO A 1 126 ? 1.802 -13.381 -15.798 1.00 88.62 126 PRO A O 1
ATOM 945 N N . ARG A 1 127 ? 3.771 -12.292 -15.650 1.00 87.44 127 ARG A N 1
ATOM 946 C CA . ARG A 1 127 ? 4.295 -13.023 -14.486 1.00 87.44 127 ARG A CA 1
ATOM 947 C C . ARG A 1 127 ? 4.305 -12.099 -13.264 1.00 87.44 127 ARG A C 1
ATOM 949 O O . ARG A 1 127 ? 4.498 -10.893 -13.386 1.00 87.44 127 ARG A O 1
ATOM 956 N N . VAL A 1 128 ? 4.060 -12.651 -12.076 1.00 86.62 128 VAL A N 1
ATOM 957 C CA . VAL A 1 128 ? 3.975 -11.894 -10.804 1.00 86.62 128 VAL A CA 1
ATOM 958 C C . VAL A 1 128 ? 5.068 -12.300 -9.810 1.00 86.62 128 VAL A C 1
ATOM 960 O O . VAL A 1 128 ? 4.854 -12.327 -8.602 1.00 86.62 128 VAL A O 1
ATOM 963 N N . ASN A 1 129 ? 6.254 -12.642 -10.315 1.00 82.38 129 ASN A N 1
ATOM 964 C CA . ASN A 1 129 ? 7.365 -13.155 -9.506 1.00 82.38 129 ASN A CA 1
ATOM 965 C C . ASN A 1 129 ? 8.533 -12.154 -9.388 1.00 82.38 129 ASN A C 1
ATOM 967 O O . ASN A 1 129 ? 9.596 -12.474 -8.856 1.00 82.38 129 ASN A O 1
ATOM 971 N N . ALA A 1 130 ? 8.336 -10.914 -9.842 1.00 80.44 130 ALA A N 1
ATOM 972 C CA . ALA A 1 130 ? 9.293 -9.838 -9.636 1.00 80.44 130 ALA A CA 1
ATOM 973 C C . ALA A 1 130 ? 9.533 -9.590 -8.134 1.00 80.44 130 ALA A C 1
ATOM 975 O O . ALA A 1 130 ? 8.611 -9.310 -7.366 1.00 80.44 130 ALA A O 1
ATOM 976 N N . LYS A 1 131 ? 10.799 -9.676 -7.720 1.00 76.19 131 LYS A N 1
ATOM 977 C CA . LYS A 1 131 ? 11.280 -9.358 -6.370 1.00 76.19 131 LYS A CA 1
ATOM 978 C C . LYS A 1 131 ? 12.429 -8.367 -6.515 1.00 76.19 131 LYS A C 1
ATOM 980 O O . LYS A 1 131 ? 13.274 -8.538 -7.387 1.00 76.19 131 LYS A O 1
ATOM 985 N N . GLY A 1 132 ? 12.464 -7.336 -5.681 1.00 73.06 132 GLY A N 1
ATOM 986 C CA . GLY A 1 132 ? 13.521 -6.319 -5.698 1.00 73.06 132 GLY A CA 1
ATOM 987 C C . GLY A 1 132 ? 13.961 -5.962 -4.284 1.00 73.06 132 GLY A C 1
ATOM 988 O O . GLY A 1 132 ? 13.257 -6.320 -3.349 1.00 73.06 132 GLY A O 1
ATOM 989 N N . GLY A 1 133 ? 15.100 -5.270 -4.153 1.00 69.50 133 GLY A N 1
ATOM 990 C CA . GLY A 1 133 ? 15.650 -4.741 -2.893 1.00 69.50 133 GLY A CA 1
ATOM 991 C C . GLY A 1 133 ? 16.286 -5.776 -1.941 1.00 69.50 133 GLY A C 1
ATOM 992 O O . GLY A 1 133 ? 16.285 -6.977 -2.231 1.00 69.50 133 GLY A O 1
ATOM 993 N N . PRO A 1 134 ? 16.887 -5.328 -0.816 1.00 62.94 134 PRO A N 1
ATOM 994 C CA . PRO A 1 134 ? 17.454 -6.212 0.206 1.00 62.94 134 PRO A CA 1
ATOM 995 C C . PRO A 1 134 ? 16.416 -7.228 0.703 1.00 62.94 134 PRO A C 1
ATOM 997 O O . PRO A 1 134 ? 15.255 -6.882 0.904 1.00 62.94 134 PRO A O 1
ATOM 1000 N N . GLU A 1 135 ? 16.821 -8.491 0.859 1.00 66.19 135 GLU A N 1
ATOM 1001 C CA . GLU A 1 135 ? 15.935 -9.606 1.250 1.00 66.19 135 GLU A CA 1
ATOM 1002 C C . GLU A 1 135 ? 14.747 -9.867 0.289 1.00 66.19 135 GLU A C 1
ATOM 1004 O O . GLU A 1 135 ? 13.791 -10.557 0.645 1.00 66.19 135 GLU A O 1
ATOM 1009 N N . GLY A 1 136 ? 14.771 -9.331 -0.941 1.00 72.12 136 GLY A N 1
ATOM 1010 C CA . GLY A 1 136 ? 13.663 -9.462 -1.899 1.00 72.12 136 GLY A CA 1
ATOM 1011 C C . GLY A 1 136 ? 12.416 -8.648 -1.522 1.00 72.12 136 GLY A C 1
ATOM 1012 O O . GLY A 1 136 ? 11.305 -8.972 -1.975 1.00 72.12 136 GLY A O 1
ATOM 1013 N N . ARG A 1 137 ? 12.589 -7.624 -0.672 1.00 72.88 137 ARG A N 1
ATOM 1014 C CA . ARG A 1 137 ? 11.569 -6.631 -0.317 1.00 72.88 137 ARG A CA 1
ATOM 1015 C C . ARG A 1 137 ? 11.792 -5.319 -1.076 1.00 72.88 137 ARG A C 1
ATOM 1017 O O . ARG A 1 137 ? 12.919 -4.821 -1.097 1.00 72.88 137 ARG A O 1
ATOM 1024 N N . PRO A 1 138 ? 10.730 -4.704 -1.626 1.00 78.56 138 PRO A N 1
ATOM 1025 C CA . PRO A 1 138 ? 10.819 -3.403 -2.283 1.00 78.56 138 PRO A CA 1
ATOM 1026 C C . PRO A 1 138 ? 11.531 -2.365 -1.408 1.00 78.56 138 PRO A C 1
ATOM 1028 O O . PRO A 1 138 ? 11.208 -2.198 -0.234 1.00 78.56 138 PRO A O 1
ATOM 1031 N N . GLY A 1 139 ? 12.510 -1.668 -1.983 1.00 77.25 139 GLY A N 1
ATOM 1032 C CA . GLY A 1 139 ? 13.386 -0.762 -1.248 1.00 77.25 139 GLY A CA 1
ATOM 1033 C C . GLY A 1 139 ? 13.919 0.371 -2.114 1.00 77.25 139 GLY A C 1
ATOM 1034 O O . GLY A 1 139 ? 13.501 0.559 -3.257 1.00 77.25 139 GLY A O 1
ATOM 1035 N N . CYS A 1 140 ? 14.839 1.150 -1.550 1.00 77.19 140 CYS A N 1
ATOM 1036 C CA . CYS A 1 140 ? 15.398 2.314 -2.225 1.00 77.19 140 CYS A CA 1
ATOM 1037 C C . CYS A 1 140 ? 16.246 1.882 -3.423 1.00 77.19 140 CYS A C 1
ATOM 1039 O O . CYS A 1 140 ? 17.224 1.146 -3.277 1.00 77.19 140 CYS A O 1
ATOM 1041 N N . TRP A 1 141 ? 15.900 2.402 -4.598 1.00 71.00 141 TRP A N 1
ATOM 1042 C CA . TRP A 1 141 ? 16.776 2.364 -5.763 1.00 71.00 141 TRP A CA 1
ATOM 1043 C C . TRP A 1 141 ? 18.037 3.185 -5.490 1.00 71.00 141 TRP A C 1
ATOM 1045 O O . TRP A 1 141 ? 17.958 4.272 -4.911 1.00 71.00 141 TRP A O 1
ATOM 1055 N N . GLN A 1 142 ? 19.194 2.664 -5.902 1.00 72.88 142 GLN A N 1
ATOM 1056 C CA . GLN A 1 142 ? 20.443 3.423 -5.877 1.00 72.88 142 GLN A CA 1
ATOM 1057 C C . GLN A 1 142 ? 20.385 4.538 -6.932 1.00 72.88 142 GLN A C 1
ATOM 1059 O O . GLN A 1 142 ? 19.826 4.321 -8.011 1.00 72.88 142 GLN A O 1
ATOM 1064 N N . PRO A 1 143 ? 20.952 5.724 -6.657 1.00 74.31 143 PRO A N 1
ATOM 1065 C CA . PRO A 1 143 ? 21.079 6.750 -7.677 1.00 74.31 143 PRO A CA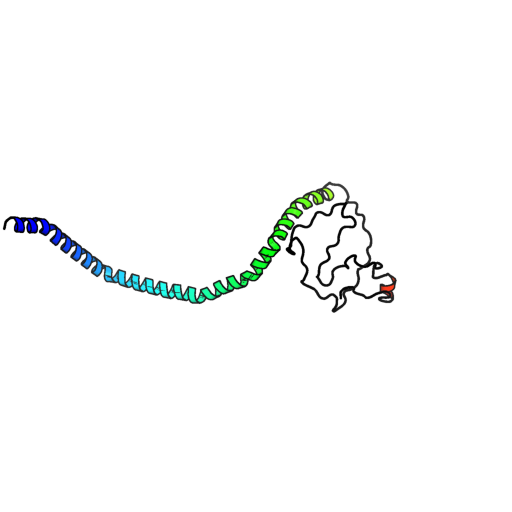 1
ATOM 1066 C C . PRO A 1 143 ? 21.945 6.221 -8.825 1.00 74.31 143 PRO A C 1
ATOM 1068 O O . PRO A 1 143 ? 23.033 5.693 -8.598 1.00 74.31 143 PRO A O 1
ATOM 1071 N N . VAL A 1 144 ? 21.471 6.378 -10.062 1.00 74.94 144 VAL A N 1
ATOM 1072 C CA . VAL A 1 144 ? 22.271 6.058 -11.248 1.00 74.94 144 VAL A CA 1
ATOM 1073 C C . VAL A 1 144 ? 23.377 7.104 -11.351 1.00 74.94 144 VAL A C 1
ATOM 1075 O O . VAL A 1 144 ? 23.120 8.274 -11.640 1.00 74.94 144 VAL A O 1
ATOM 1078 N N . THR A 1 145 ? 24.608 6.698 -11.054 1.00 80.00 145 THR A N 1
ATOM 1079 C CA . THR A 1 145 ? 25.796 7.538 -11.216 1.00 80.00 145 THR A CA 1
ATOM 1080 C C . THR A 1 145 ? 26.414 7.311 -12.592 1.00 80.00 145 THR A C 1
ATOM 1082 O O . THR A 1 145 ? 26.178 6.295 -13.244 1.00 80.00 145 THR A O 1
ATOM 1085 N N . LYS A 1 146 ? 27.252 8.249 -13.039 1.00 78.06 146 LYS A N 1
ATOM 1086 C CA . LYS A 1 146 ? 28.028 8.098 -14.282 1.00 78.06 146 LYS A CA 1
ATOM 1087 C C . LYS A 1 146 ? 28.948 6.867 -14.276 1.00 78.06 146 LYS A C 1
ATOM 1089 O O . LYS A 1 146 ? 29.293 6.362 -15.336 1.00 78.06 146 LYS A O 1
ATOM 1094 N N . ASP A 1 147 ? 29.336 6.396 -13.091 1.00 82.12 147 ASP A N 1
ATOM 1095 C CA . ASP A 1 147 ? 30.240 5.254 -12.918 1.00 82.12 147 ASP A CA 1
ATOM 1096 C C . ASP A 1 147 ? 29.522 3.918 -13.174 1.00 82.12 147 ASP A C 1
ATOM 1098 O O . ASP A 1 147 ? 30.164 2.888 -13.348 1.00 82.12 147 ASP A O 1
ATOM 1102 N N . LEU A 1 148 ? 28.187 3.942 -13.236 1.00 74.62 148 LEU A N 1
ATOM 1103 C CA . LEU A 1 148 ? 27.329 2.815 -13.586 1.00 74.62 148 LEU A CA 1
ATOM 1104 C C . LEU A 1 148 ? 27.044 2.759 -15.094 1.00 74.62 148 LEU A C 1
ATOM 1106 O O . LEU A 1 148 ? 26.032 2.191 -15.477 1.00 74.62 148 LEU A O 1
ATOM 1110 N N . TRP A 1 149 ? 27.870 3.365 -15.956 1.00 73.38 149 TRP A N 1
ATOM 1111 C CA . TRP A 1 149 ? 27.664 3.306 -17.407 1.00 73.38 149 TRP A CA 1
ATOM 1112 C C . TRP A 1 149 ? 28.251 2.021 -18.023 1.00 73.38 149 TRP A C 1
ATOM 1114 O O . TRP A 1 149 ? 29.428 1.735 -17.792 1.00 73.38 149 TRP A O 1
ATOM 1124 N N . PRO A 1 150 ? 27.496 1.283 -18.864 1.00 73.25 150 PRO A N 1
ATOM 1125 C CA . PRO A 1 150 ? 26.101 1.515 -19.261 1.00 73.25 150 PRO A CA 1
ATOM 1126 C C . PRO A 1 150 ? 25.114 1.262 -18.114 1.00 73.25 150 PRO A C 1
ATOM 1128 O O . PRO A 1 150 ? 25.261 0.284 -17.382 1.00 73.25 150 PRO A O 1
ATOM 1131 N N . ALA A 1 151 ? 24.116 2.151 -17.981 1.00 72.12 151 ALA A N 1
ATOM 1132 C CA . ALA A 1 151 ? 23.170 2.134 -16.864 1.00 72.12 151 ALA A CA 1
ATOM 1133 C C . ALA A 1 151 ? 22.561 0.731 -16.685 1.00 72.12 151 ALA A C 1
ATOM 1135 O O . ALA A 1 151 ? 22.020 0.180 -17.651 1.00 72.12 151 ALA A O 1
ATOM 1136 N N . PRO A 1 152 ? 22.637 0.135 -15.480 1.00 71.00 152 PRO A N 1
ATOM 1137 C CA . PRO A 1 152 ? 22.146 -1.215 -15.269 1.00 71.00 152 PRO A CA 1
ATOM 1138 C C . PRO A 1 152 ? 20.636 -1.259 -15.491 1.00 71.00 152 PRO A C 1
ATOM 1140 O O . PRO A 1 152 ? 19.886 -0.425 -14.980 1.00 71.00 152 PRO A O 1
ATOM 1143 N N . TYR A 1 153 ? 20.191 -2.265 -16.238 1.00 73.19 153 TYR A N 1
ATOM 1144 C CA . TYR A 1 153 ? 18.776 -2.554 -16.409 1.00 73.19 153 TYR A CA 1
ATOM 1145 C C . TYR A 1 153 ? 18.294 -3.485 -15.297 1.00 73.19 153 TYR A C 1
ATOM 1147 O O . TYR A 1 153 ? 18.955 -4.472 -14.961 1.00 73.19 153 TYR A O 1
ATOM 1155 N N . LEU A 1 154 ? 17.124 -3.184 -14.735 1.00 74.38 154 LEU A N 1
ATOM 1156 C CA . LEU A 1 154 ? 16.471 -4.075 -13.791 1.00 74.38 154 LEU A CA 1
ATOM 1157 C C . LEU A 1 154 ? 15.724 -5.171 -14.552 1.00 74.38 154 LEU A C 1
ATOM 1159 O O . LEU A 1 154 ? 14.647 -4.932 -15.094 1.00 74.38 154 LEU A O 1
ATOM 1163 N N . VAL A 1 155 ? 16.261 -6.386 -14.504 1.00 75.94 155 VAL A N 1
ATOM 1164 C CA . VAL A 1 155 ? 15.544 -7.581 -14.954 1.00 75.94 155 VAL A CA 1
ATOM 1165 C C . VAL A 1 155 ? 14.492 -7.950 -13.912 1.00 75.94 155 VAL A C 1
ATOM 1167 O O . VAL A 1 155 ? 14.803 -8.115 -12.731 1.00 75.94 155 VAL A O 1
ATOM 1170 N N . MET A 1 156 ? 13.246 -8.092 -14.352 1.00 79.75 156 MET A N 1
ATOM 1171 C CA . MET A 1 156 ? 12.115 -8.433 -13.494 1.00 79.75 156 MET A CA 1
ATOM 1172 C C . MET A 1 156 ? 11.311 -9.582 -14.100 1.00 79.75 156 MET A C 1
ATOM 1174 O O . MET A 1 156 ? 11.075 -9.618 -15.302 1.00 79.75 156 MET A O 1
ATOM 1178 N N . ASP A 1 157 ? 10.870 -10.529 -13.274 1.00 82.25 157 ASP A N 1
ATOM 1179 C CA . ASP A 1 157 ? 10.056 -11.656 -13.744 1.00 82.25 157 ASP A CA 1
ATOM 1180 C C . ASP A 1 157 ? 8.589 -11.229 -13.919 1.00 82.25 157 ASP A C 1
ATOM 1182 O O . ASP A 1 157 ? 7.727 -11.501 -13.077 1.00 82.25 157 ASP A O 1
ATOM 1186 N N . THR A 1 158 ? 8.346 -10.471 -14.995 1.00 84.94 158 THR A N 1
ATOM 1187 C CA . THR A 1 158 ? 7.038 -9.909 -15.374 1.00 84.94 158 THR A CA 1
ATOM 1188 C C . THR A 1 158 ? 6.483 -10.467 -16.685 1.00 84.94 158 THR A C 1
ATOM 1190 O O . THR A 1 158 ? 5.382 -10.099 -17.085 1.00 84.94 158 THR A O 1
ATOM 1193 N N . GLY A 1 159 ? 7.208 -11.370 -17.353 1.00 80.56 159 GLY A N 1
ATOM 1194 C CA . GLY A 1 159 ? 6.798 -11.997 -18.619 1.00 80.56 159 GLY A CA 1
ATOM 1195 C C . GLY A 1 159 ? 7.104 -11.184 -19.884 1.00 80.56 159 GLY A C 1
ATOM 1196 O O . GLY A 1 159 ? 7.125 -11.736 -20.978 1.00 80.56 159 GLY A O 1
ATOM 1197 N N . ALA A 1 160 ? 7.426 -9.896 -19.765 1.00 75.56 160 ALA A N 1
ATOM 1198 C CA . ALA A 1 160 ? 7.817 -9.043 -20.896 1.00 75.56 160 ALA A CA 1
ATOM 1199 C C . ALA A 1 160 ? 9.041 -8.166 -20.577 1.00 75.56 160 ALA A C 1
ATOM 1201 O O . ALA A 1 160 ? 9.197 -7.074 -21.119 1.00 75.56 160 ALA A O 1
ATOM 1202 N N . SER A 1 161 ? 9.895 -8.617 -19.653 1.00 67.88 161 SER A N 1
ATOM 1203 C CA . SER A 1 161 ? 11.153 -7.926 -19.365 1.00 67.88 161 SER A CA 1
ATOM 1204 C C . SER A 1 161 ? 12.060 -7.966 -20.587 1.00 67.88 161 SER A C 1
ATOM 1206 O O . SER A 1 161 ? 12.135 -8.986 -21.272 1.00 67.88 161 SER A O 1
ATOM 1208 N N . ILE A 1 162 ? 12.788 -6.873 -20.820 1.00 64.62 162 ILE A N 1
ATOM 1209 C CA . ILE A 1 162 ? 13.888 -6.877 -21.784 1.00 64.62 162 ILE A CA 1
ATOM 1210 C C . ILE A 1 162 ? 14.888 -7.936 -21.318 1.00 64.62 162 ILE A C 1
ATOM 1212 O O . ILE A 1 162 ? 15.092 -8.116 -20.108 1.00 64.62 162 ILE A O 1
ATOM 1216 N N . ALA A 1 163 ? 15.455 -8.649 -22.288 1.00 59.84 163 ALA A N 1
ATOM 1217 C CA . ALA A 1 163 ? 16.532 -9.600 -22.102 1.00 59.84 163 ALA A CA 1
ATOM 1218 C C . ALA A 1 163 ? 17.523 -9.152 -21.028 1.00 59.84 163 ALA A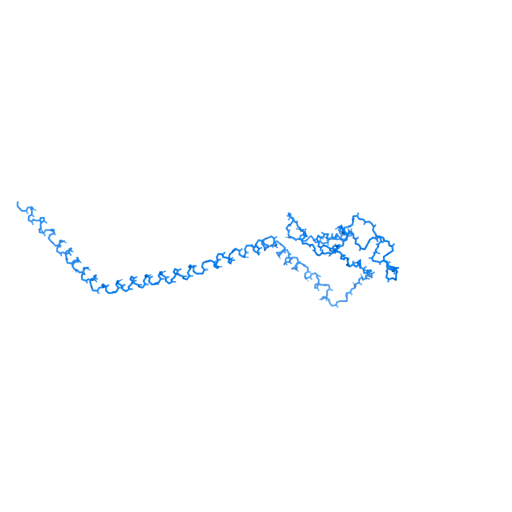 C 1
ATOM 1220 O O . ALA A 1 163 ? 18.011 -8.019 -21.095 1.00 59.84 163 ALA A O 1
ATOM 1221 N N . PRO A 1 164 ? 17.906 -10.019 -20.077 1.00 54.16 164 PRO A N 1
ATOM 1222 C CA . PRO A 1 164 ? 19.165 -9.806 -19.387 1.00 54.16 164 PRO A CA 1
ATOM 1223 C C . PRO A 1 164 ? 20.274 -9.677 -20.439 1.00 54.16 164 PRO A C 1
ATOM 1225 O O . PRO A 1 164 ? 20.244 -10.378 -21.449 1.00 54.16 164 PRO A O 1
ATOM 1228 N N . TYR A 1 165 ? 21.295 -8.857 -20.184 1.00 53.59 165 TYR A N 1
ATOM 1229 C CA . TYR A 1 165 ? 22.523 -8.796 -20.994 1.00 53.59 165 TYR A CA 1
ATOM 1230 C C . TYR A 1 165 ? 23.371 -10.087 -20.866 1.00 53.59 165 TYR A C 1
ATOM 1232 O O . TYR A 1 165 ? 24.584 -10.036 -20.682 1.00 53.59 165 TYR A O 1
ATOM 1240 N N . ASN A 1 166 ? 22.735 -11.261 -20.876 1.00 58.38 166 ASN A N 1
ATOM 1241 C CA . ASN A 1 166 ? 23.360 -12.577 -20.811 1.00 58.38 166 ASN A CA 1
ATOM 1242 C C . ASN A 1 166 ? 23.585 -13.195 -22.202 1.00 58.38 166 ASN A C 1
ATOM 1244 O O . ASN A 1 166 ? 24.210 -14.248 -22.296 1.00 58.38 166 ASN A O 1
ATOM 1248 N N . HIS A 1 167 ? 23.113 -12.546 -23.268 1.00 62.78 167 HIS A N 1
ATOM 1249 C CA . HIS A 1 167 ? 23.391 -12.911 -24.652 1.00 62.78 167 HIS A CA 1
ATOM 1250 C C . HIS A 1 167 ? 23.632 -11.662 -25.504 1.00 62.78 167 HIS A C 1
ATOM 1252 O O . HIS A 1 167 ? 23.203 -10.560 -25.165 1.00 62.78 167 HIS A O 1
ATOM 1258 N N . LEU A 1 168 ? 24.362 -11.848 -26.602 1.00 65.44 168 LEU A N 1
ATOM 1259 C CA . LEU A 1 168 ? 24.597 -10.817 -27.603 1.00 65.44 168 LEU A CA 1
ATOM 1260 C C . LEU A 1 168 ? 23.664 -11.093 -28.777 1.00 65.44 168 LEU A C 1
ATOM 1262 O O . LEU A 1 168 ? 23.843 -12.082 -29.487 1.00 65.44 168 LEU A O 1
ATOM 1266 N N . GLU A 1 169 ? 22.679 -10.223 -28.971 1.00 68.75 169 GLU A N 1
ATOM 1267 C CA . GLU A 1 169 ? 21.797 -10.249 -30.133 1.00 68.75 169 GLU A CA 1
ATOM 1268 C C . GLU A 1 169 ? 21.899 -8.942 -30.931 1.00 68.75 169 GLU A C 1
ATOM 1270 O O . GLU A 1 169 ? 22.144 -7.874 -30.359 1.00 68.75 169 GLU A O 1
ATOM 1275 N N . PRO A 1 170 ? 21.738 -8.996 -32.265 1.00 72.50 170 PRO A N 1
ATOM 1276 C CA . PRO A 1 170 ? 21.435 -7.806 -33.046 1.00 72.50 170 PRO A CA 1
ATOM 1277 C C . PRO A 1 170 ? 20.152 -7.158 -32.515 1.00 72.50 170 PRO A C 1
ATOM 1279 O O . PRO A 1 170 ? 19.228 -7.863 -32.121 1.00 72.50 170 PRO A O 1
ATOM 1282 N N . GLY A 1 171 ? 20.067 -5.827 -32.543 1.00 70.81 171 GLY A N 1
ATOM 1283 C CA . GLY A 1 171 ? 18.818 -5.138 -32.219 1.00 70.81 171 GLY A CA 1
ATOM 1284 C C . GLY A 1 171 ? 17.701 -5.597 -33.159 1.00 70.81 171 GLY A C 1
ATOM 1285 O O . GLY A 1 171 ? 17.803 -5.418 -34.373 1.00 70.81 171 GLY A O 1
ATOM 1286 N N . GLN A 1 172 ? 16.665 -6.206 -32.593 1.00 74.81 172 GLN A N 1
ATOM 1287 C CA . GLN A 1 172 ? 15.531 -6.779 -33.309 1.00 74.81 172 GLN A CA 1
ATOM 1288 C C . GLN A 1 172 ? 14.226 -6.035 -32.967 1.00 74.81 172 GLN A C 1
ATOM 1290 O O . GLN A 1 172 ? 14.093 -5.561 -31.833 1.00 74.81 172 GLN A O 1
ATOM 1295 N N . PRO A 1 173 ? 13.235 -6.000 -33.882 1.00 75.81 173 PRO A N 1
ATOM 1296 C CA . PRO A 1 173 ? 13.264 -6.473 -35.273 1.00 75.81 173 PRO A CA 1
ATOM 1297 C C . PRO A 1 173 ? 14.140 -5.637 -36.221 1.00 75.81 173 PRO A C 1
ATOM 1299 O O . PRO A 1 173 ? 14.101 -4.403 -36.221 1.00 75.81 173 PRO A O 1
ATOM 1302 N N . LEU A 1 174 ? 14.881 -6.319 -37.101 1.00 79.06 174 LEU A N 1
ATOM 1303 C CA . LEU A 1 174 ? 15.589 -5.695 -38.226 1.00 79.06 174 LEU A CA 1
ATOM 1304 C C . LEU A 1 174 ? 14.601 -5.137 -39.262 1.00 79.06 174 LEU A C 1
ATOM 1306 O O . LEU A 1 174 ? 13.496 -5.649 -39.422 1.00 79.06 174 LEU A O 1
ATOM 1310 N N . VAL A 1 175 ? 15.030 -4.149 -40.060 1.00 81.00 175 VAL A N 1
ATOM 1311 C CA . VAL A 1 175 ? 14.216 -3.567 -41.153 1.00 81.00 175 VAL A CA 1
ATOM 1312 C C . VAL A 1 175 ? 13.641 -4.645 -42.086 1.00 81.00 175 VAL A C 1
ATOM 1314 O O . VAL A 1 175 ? 12.489 -4.553 -42.505 1.00 81.00 175 VAL A O 1
ATOM 1317 N N . SER A 1 176 ? 14.410 -5.699 -42.376 1.00 82.88 176 SER A N 1
ATOM 1318 C CA . SER A 1 176 ? 13.956 -6.827 -43.197 1.00 82.88 176 SER A CA 1
ATOM 1319 C C . SER A 1 176 ? 12.798 -7.609 -42.573 1.00 82.88 176 SER A C 1
ATOM 1321 O O . SER A 1 176 ? 11.975 -8.150 -43.308 1.00 82.88 176 SER A O 1
ATOM 1323 N N . GLU A 1 177 ? 12.704 -7.658 -41.243 1.00 84.00 177 GLU A N 1
ATOM 1324 C CA . GLU A 1 177 ? 11.670 -8.415 -40.532 1.00 84.00 177 GLU A CA 1
ATOM 1325 C C . GLU A 1 177 ? 10.295 -7.745 -40.594 1.00 84.00 177 GLU A C 1
ATOM 1327 O O . GLU A 1 177 ? 9.281 -8.434 -40.525 1.00 84.00 177 GLU A O 1
ATOM 1332 N N . TYR A 1 178 ? 10.236 -6.431 -40.832 1.00 78.19 178 TYR A N 1
ATOM 1333 C CA . TYR A 1 178 ? 8.968 -5.732 -41.075 1.00 78.19 178 TYR A CA 1
ATOM 1334 C C . TYR A 1 178 ? 8.340 -6.095 -42.421 1.00 78.19 178 TYR A C 1
ATOM 1336 O O . TYR A 1 178 ? 7.123 -6.024 -42.571 1.00 78.19 178 TYR A O 1
ATOM 1344 N N . VAL A 1 179 ? 9.164 -6.450 -43.411 1.00 84.69 179 VAL A N 1
ATOM 1345 C CA . VAL A 1 179 ? 8.698 -6.763 -44.768 1.00 84.69 179 VAL A CA 1
ATOM 1346 C C . VAL A 1 179 ? 8.465 -8.261 -44.927 1.00 84.69 179 VAL A C 1
ATOM 1348 O O . VAL A 1 179 ? 7.464 -8.676 -45.503 1.00 84.69 179 VAL A O 1
ATOM 1351 N N . TRP A 1 180 ? 9.388 -9.072 -44.410 1.00 86.75 180 TRP A N 1
ATOM 1352 C CA . TRP A 1 180 ? 9.446 -10.506 -44.692 1.00 86.75 180 TRP A CA 1
ATOM 1353 C C . TRP A 1 180 ? 9.161 -11.388 -43.469 1.00 86.75 180 TRP A C 1
ATOM 1355 O O . TRP A 1 180 ? 9.211 -12.611 -43.579 1.00 86.75 180 TRP A O 1
ATOM 1365 N N . GLY A 1 181 ? 8.854 -10.797 -42.310 1.00 83.38 181 GLY A N 1
ATOM 1366 C CA . GLY A 1 181 ? 8.734 -11.517 -41.039 1.00 83.38 181 GLY A CA 1
ATOM 1367 C C . GLY A 1 181 ? 10.093 -11.910 -40.451 1.00 83.38 181 GLY A C 1
ATOM 1368 O O . GLY A 1 181 ? 11.134 -11.672 -41.065 1.00 83.38 181 GLY A O 1
ATOM 1369 N N . ARG A 1 182 ? 10.089 -12.514 -39.254 1.00 81.75 182 ARG A N 1
ATOM 1370 C CA . ARG A 1 182 ? 11.296 -12.925 -38.512 1.00 81.75 182 ARG A CA 1
ATOM 1371 C C . ARG A 1 182 ? 12.245 -13.739 -39.397 1.00 81.75 182 ARG A C 1
ATOM 1373 O O . ARG A 1 182 ? 11.848 -14.781 -39.912 1.00 81.75 182 ARG A O 1
ATOM 1380 N N . GLN A 1 183 ? 13.481 -13.268 -39.566 1.00 83.69 183 GLN A N 1
ATOM 1381 C CA . GLN A 1 183 ? 14.482 -13.947 -40.403 1.00 83.69 183 GLN A CA 1
ATOM 1382 C C . GLN A 1 183 ? 15.576 -14.623 -39.570 1.00 83.69 183 GLN A C 1
ATOM 1384 O O . GLN A 1 183 ? 16.157 -15.610 -40.016 1.00 83.69 183 GLN A O 1
ATOM 1389 N N . ILE A 1 184 ? 15.886 -14.091 -38.380 1.00 77.50 184 ILE A N 1
ATOM 1390 C CA . ILE A 1 184 ? 17.008 -14.556 -37.555 1.00 77.50 184 ILE A CA 1
ATOM 1391 C C . ILE A 1 184 ? 16.573 -14.657 -36.089 1.00 77.50 184 ILE A C 1
ATOM 1393 O O . ILE A 1 184 ? 16.213 -13.656 -35.476 1.00 77.50 184 ILE A O 1
ATOM 1397 N N . GLY A 1 185 ? 16.682 -15.855 -35.508 1.00 77.88 185 GLY A N 1
ATOM 1398 C CA . GLY A 1 185 ? 16.347 -16.121 -34.102 1.00 77.88 185 GLY A CA 1
ATOM 1399 C C . GLY A 1 185 ? 14.842 -16.202 -33.822 1.00 77.88 185 GLY A C 1
ATOM 1400 O O . GLY A 1 185 ? 14.015 -16.001 -34.709 1.00 77.88 185 GLY A O 1
ATOM 1401 N N . GLU A 1 186 ? 14.476 -16.493 -32.576 1.00 76.75 186 GLU A N 1
ATOM 1402 C CA . GLU A 1 186 ? 13.077 -16.591 -32.130 1.00 76.75 186 GLU A CA 1
ATOM 1403 C C . GLU A 1 186 ? 12.490 -15.214 -31.793 1.00 76.75 186 GLU A C 1
ATOM 1405 O O . GLU A 1 186 ? 13.230 -14.281 -31.491 1.00 76.75 186 GLU A O 1
ATOM 1410 N N . ASN A 1 187 ? 11.161 -15.065 -31.850 1.00 75.19 187 ASN A N 1
ATOM 1411 C CA . ASN A 1 187 ? 10.476 -13.801 -31.529 1.00 75.19 187 ASN A CA 1
ATOM 1412 C C . ASN A 1 187 ? 10.533 -13.440 -30.034 1.00 75.19 187 ASN A C 1
ATOM 1414 O O . ASN A 1 187 ? 10.260 -12.302 -29.664 1.00 75.19 187 ASN A O 1
ATOM 1418 N N . THR A 1 188 ? 10.866 -14.403 -29.181 1.00 71.44 188 THR A N 1
ATOM 1419 C CA . THR A 1 188 ? 10.986 -14.242 -27.735 1.00 71.44 188 THR A CA 1
ATOM 1420 C C . THR A 1 188 ? 12.227 -14.982 -27.248 1.00 71.44 188 THR A C 1
ATOM 1422 O O . THR A 1 188 ? 12.716 -15.904 -27.890 1.00 71.44 188 THR A O 1
ATOM 1425 N N . ILE A 1 189 ? 12.724 -14.553 -26.099 1.00 64.44 189 ILE A N 1
ATOM 1426 C CA . ILE A 1 189 ? 13.847 -15.139 -25.357 1.00 64.44 189 ILE A CA 1
ATOM 1427 C C . ILE A 1 189 ? 13.394 -15.684 -23.996 1.00 64.44 189 ILE A C 1
ATOM 1429 O O . ILE A 1 189 ? 14.209 -16.204 -23.234 1.00 64.44 189 ILE A O 1
ATOM 1433 N N . ASN A 1 190 ? 12.115 -15.488 -23.653 1.00 60.91 190 ASN A N 1
ATOM 1434 C CA . ASN A 1 190 ? 11.540 -16.024 -22.430 1.00 60.91 190 ASN A CA 1
ATOM 1435 C C . ASN A 1 190 ? 11.250 -17.513 -22.643 1.00 60.91 190 ASN A C 1
ATOM 1437 O O . ASN A 1 190 ? 10.468 -17.821 -23.542 1.00 60.91 190 ASN A O 1
ATOM 1441 N N . PRO A 1 191 ? 11.843 -18.411 -21.836 1.00 53.34 191 PRO A N 1
ATOM 1442 C CA . PRO A 1 191 ? 11.456 -19.815 -21.808 1.00 53.34 191 PRO A CA 1
ATOM 1443 C C . PRO A 1 191 ? 10.074 -20.018 -21.175 1.00 53.34 191 PRO A C 1
ATOM 1445 O O . PRO A 1 191 ? 9.623 -19.144 -20.382 1.00 53.34 191 PRO A O 1
#

Solvent-accessible surface area (backbone atoms only — not comparable to full-atom values): 11692 Å² total; per-residue (Å²): 113,68,70,60,52,49,52,49,63,67,48,44,60,60,52,53,50,50,51,50,50,51,51,49,52,52,48,51,52,63,72,40,44,65,59,54,50,50,50,50,52,50,50,50,51,48,49,55,54,53,46,51,51,47,65,70,45,43,60,55,54,54,47,52,56,57,67,40,44,66,58,52,52,50,45,61,54,38,44,53,26,56,57,32,52,55,51,52,45,68,64,44,51,60,62,52,42,60,62,72,71,64,89,61,85,80,88,80,91,83,74,92,71,74,65,67,63,66,90,46,89,74,57,42,49,81,40,90,69,57,66,42,52,77,97,54,30,45,42,70,78,76,82,89,51,84,88,46,67,77,72,80,78,87,71,46,47,40,35,73,52,69,77,64,90,84,65,92,73,79,82,47,61,44,80,65,28,79,78,72,41,86,83,75,80,71,74,64,88,62,126

Organism: NCBI:txid39693

pLDDT: mean 83.24, std 10.54, range [53.34, 97.5]